Protein AF-0000000084487778 (afdb_homodimer)

Sequence (246 aa):
MALNPQYEAIGKGFVQQYYALFDDPNQRASLANMYNVESSFMTFEGTQLQGSVKIMEKLNSLRFQKINRIITDVDSQPMFDGGVLINVLGRLQTDEDLSHAYVQTFVLKPIEGSFFVQHDIFRMALNPQYEAIGKGFVQQYYALFDDPNQRASLANMYNVESSFMTFEGTQLQGSVKIMEKLNSLRFQKINRIITDVDSQPMFDGGVLINVLGRLQTDEDLSHAYVQTFVLKPIEGSFFVQHDIFR

Structure (mmCIF, N/CA/C/O backbone):
data_AF-0000000084487778-model_v1
#
loop_
_entity.id
_entity.type
_entity.pdbx_description
1 polymer 'Nuclear transport factor 2'
#
loop_
_atom_site.group_PDB
_atom_site.id
_atom_site.type_symbol
_atom_site.label_atom_id
_atom_site.label_alt_id
_atom_site.label_comp_id
_atom_site.label_asym_id
_atom_site.label_entity_id
_atom_site.label_seq_id
_atom_site.pdbx_PDB_ins_code
_atom_site.Cartn_x
_atom_site.Cartn_y
_atom_site.Cartn_z
_atom_site.occupancy
_atom_site.B_iso_or_equiv
_atom_site.auth_seq_id
_atom_site.auth_comp_id
_atom_site.auth_asym_id
_atom_site.auth_atom_id
_atom_site.pdbx_PDB_model_num
ATOM 1 N N . MET A 1 1 ? 21.984 -2.664 6.84 1 56.78 1 MET A N 1
ATOM 2 C CA . MET A 1 1 ? 21.016 -1.624 7.16 1 56.78 1 MET A CA 1
ATOM 3 C C . MET A 1 1 ? 19.859 -2.195 7.965 1 56.78 1 MET A C 1
ATOM 5 O O . MET A 1 1 ? 19.219 -3.156 7.535 1 56.78 1 MET A O 1
ATOM 9 N N . ALA A 1 2 ? 19.547 -1.744 9.203 1 80.69 2 ALA A N 1
ATOM 10 C CA . ALA A 1 2 ? 18.891 -2.617 10.172 1 80.69 2 ALA A CA 1
ATOM 11 C C . ALA A 1 2 ? 17.391 -2.342 10.234 1 80.69 2 ALA A C 1
ATOM 13 O O . ALA A 1 2 ? 16.953 -1.204 10.039 1 80.69 2 ALA A O 1
ATOM 14 N N . LEU A 1 3 ? 16.625 -3.346 10.109 1 94.19 3 LEU A N 1
ATOM 15 C CA . LEU A 1 3 ? 15.195 -3.322 10.398 1 94.19 3 LEU A CA 1
ATOM 16 C C . LEU A 1 3 ? 14.938 -2.773 11.797 1 94.19 3 LEU A C 1
ATOM 18 O O . LEU A 1 3 ? 15.539 -3.23 12.773 1 94.19 3 LEU A O 1
ATOM 22 N N . ASN A 1 4 ? 14.156 -1.67 11.906 1 94.75 4 ASN A N 1
ATOM 23 C CA . ASN A 1 4 ? 13.805 -1.124 13.211 1 94.75 4 ASN A CA 1
ATOM 24 C C . ASN A 1 4 ? 12.758 -1.978 13.914 1 94.75 4 ASN A C 1
ATOM 26 O O . ASN A 1 4 ? 11.617 -2.08 13.445 1 94.75 4 ASN A O 1
ATOM 30 N N . PRO A 1 5 ? 13.062 -2.562 15 1 94.88 5 PRO A N 1
ATOM 31 C CA . PRO A 1 5 ? 12.125 -3.471 15.664 1 94.88 5 PRO A CA 1
ATOM 32 C C . PRO A 1 5 ? 10.906 -2.75 16.234 1 94.88 5 PRO A C 1
ATOM 34 O O . PRO A 1 5 ? 9.914 -3.391 16.578 1 94.88 5 PRO A O 1
ATOM 37 N N . GLN A 1 6 ? 10.906 -1.422 16.391 1 96.56 6 GLN A N 1
ATOM 38 C CA . GLN A 1 6 ? 9.797 -0.657 16.938 1 96.56 6 GLN A CA 1
ATOM 39 C C . GLN A 1 6 ? 8.922 -0.071 15.828 1 96.56 6 GLN A C 1
ATOM 41 O O . GLN A 1 6 ? 8.234 0.929 16.031 1 96.56 6 GLN A O 1
ATOM 46 N N . TYR A 1 7 ? 9.008 -0.687 14.625 1 97.81 7 TYR A N 1
ATOM 47 C CA . TYR A 1 7 ? 8.359 -0.13 13.445 1 97.81 7 TYR A CA 1
ATOM 48 C C . TYR A 1 7 ? 6.859 0.01 13.664 1 97.81 7 TYR A C 1
ATOM 50 O O . TYR A 1 7 ? 6.242 0.97 13.195 1 97.81 7 TYR A O 1
ATOM 58 N N . GLU A 1 8 ? 6.191 -0.922 14.391 1 97.69 8 GLU A N 1
ATOM 59 C CA . GLU A 1 8 ? 4.75 -0.852 14.617 1 97.69 8 GLU A CA 1
ATOM 60 C C . GLU A 1 8 ? 4.395 0.327 15.516 1 97.69 8 GLU A C 1
ATOM 62 O O . GLU A 1 8 ? 3.445 1.064 15.234 1 97.69 8 GLU A O 1
ATOM 67 N N . ALA A 1 9 ? 5.105 0.464 16.625 1 97.88 9 ALA A N 1
ATOM 68 C CA . ALA A 1 9 ? 4.887 1.585 17.531 1 97.88 9 ALA A CA 1
ATOM 69 C C . ALA A 1 9 ? 5.148 2.916 16.828 1 97.88 9 ALA A C 1
ATOM 71 O O . ALA A 1 9 ? 4.402 3.881 17.031 1 97.88 9 ALA A O 1
ATOM 72 N N . ILE A 1 10 ? 6.199 2.939 16.047 1 97.69 10 ILE A N 1
ATOM 73 C CA . ILE A 1 10 ? 6.535 4.137 15.281 1 97.69 10 ILE A CA 1
ATOM 74 C C . ILE A 1 10 ? 5.395 4.469 14.32 1 97.69 10 ILE A C 1
ATOM 76 O O . ILE A 1 10 ? 4.957 5.621 14.242 1 97.69 10 ILE A O 1
ATOM 80 N N . GLY A 1 11 ? 4.918 3.488 13.578 1 98.38 11 GLY A N 1
ATOM 81 C CA . GLY A 1 11 ? 3.82 3.703 12.648 1 98.38 11 GLY A CA 1
ATOM 82 C C . GLY A 1 11 ? 2.568 4.238 13.312 1 98.38 11 GLY A C 1
ATOM 83 O O . GLY A 1 11 ? 2.002 5.242 12.867 1 98.38 11 GLY A O 1
ATOM 84 N N . LYS A 1 12 ? 2.139 3.592 14.406 1 98.25 12 LYS A N 1
ATOM 85 C CA . LYS A 1 12 ? 0.938 4.004 15.125 1 98.25 12 LYS A CA 1
ATOM 86 C C . LYS A 1 12 ? 1.092 5.41 15.695 1 98.25 12 LYS A C 1
ATOM 88 O O . LYS A 1 12 ? 0.18 6.23 15.586 1 98.25 12 LYS A O 1
ATOM 93 N N . GLY A 1 13 ? 2.182 5.691 16.281 1 98.12 13 GLY A N 1
ATOM 94 C CA . GLY A 1 13 ? 2.453 7.02 16.812 1 98.12 13 GLY A CA 1
ATOM 95 C C . GLY A 1 13 ? 2.459 8.094 15.75 1 98.12 13 GLY A C 1
ATOM 96 O O . GLY A 1 13 ? 1.881 9.172 15.938 1 98.12 13 GLY A O 1
ATOM 97 N N . PHE A 1 14 ? 3.133 7.773 14.633 1 98.56 14 PHE A N 1
ATOM 98 C CA . PHE A 1 14 ? 3.186 8.719 13.523 1 98.56 14 PHE A CA 1
ATOM 99 C C . PHE A 1 14 ? 1.783 9.039 13.016 1 98.56 14 PHE A C 1
ATOM 101 O O . PHE A 1 14 ? 1.439 10.203 12.82 1 98.56 14 PHE A O 1
ATOM 108 N N . VAL A 1 15 ? 0.978 8.031 12.781 1 98.75 15 VAL A N 1
ATOM 109 C CA . VAL A 1 15 ? -0.364 8.188 12.234 1 98.75 15 VAL A CA 1
ATOM 110 C C . VAL A 1 15 ? -1.204 9.062 13.164 1 98.75 15 VAL A C 1
ATOM 112 O O . VAL A 1 15 ? -1.907 9.969 12.711 1 98.75 15 VAL A O 1
ATOM 115 N N . GLN A 1 16 ? -1.134 8.797 14.422 1 98.19 16 GLN A N 1
ATOM 116 C CA . GLN A 1 16 ? -1.857 9.602 15.406 1 98.19 16 GLN A CA 1
ATOM 117 C C . GLN A 1 16 ? -1.437 11.062 15.344 1 98.19 16 GLN A C 1
ATOM 119 O O . GLN A 1 16 ? -2.283 11.961 15.32 1 98.19 16 GLN A O 1
ATOM 124 N N . GLN A 1 17 ? -0.166 11.281 15.328 1 98 17 GLN A N 1
ATOM 125 C CA . GLN A 1 17 ? 0.352 12.641 15.273 1 98 17 GLN A CA 1
ATOM 126 C C . GLN A 1 17 ? -0.029 13.328 13.961 1 98 17 GLN A C 1
ATOM 128 O O . GLN A 1 17 ? -0.46 14.484 13.961 1 98 17 GLN A O 1
ATOM 133 N N . TYR A 1 18 ? 0.159 12.641 12.883 1 98.69 18 TYR A N 1
ATOM 134 C CA . TYR A 1 18 ? -0.114 13.188 11.562 1 98.69 18 TYR A CA 1
ATOM 135 C C . TYR A 1 18 ? -1.551 13.688 11.461 1 98.69 18 TYR A C 1
ATOM 137 O O . TYR A 1 18 ? -1.792 14.828 11.07 1 98.69 18 TYR A O 1
ATOM 145 N N . TYR A 1 19 ? -2.488 12.859 11.883 1 98.31 19 TYR A N 1
ATOM 146 C CA . TYR A 1 19 ? -3.889 13.234 11.711 1 98.31 19 TYR A CA 1
ATOM 147 C C . TYR A 1 19 ? -4.309 14.266 12.75 1 98.31 19 TYR A C 1
ATOM 149 O O . TYR A 1 19 ? -5.195 15.086 12.5 1 98.31 19 TYR A O 1
ATOM 157 N N . ALA A 1 20 ? -3.68 14.219 13.938 1 97.25 20 ALA A N 1
ATOM 158 C CA . ALA A 1 20 ? -3.93 15.281 14.906 1 97.25 20 ALA A CA 1
ATOM 159 C C . ALA A 1 20 ? -3.604 16.656 14.32 1 97.25 20 ALA A C 1
ATOM 161 O O . ALA A 1 20 ? -4.32 17.625 14.562 1 97.25 20 ALA A O 1
ATOM 162 N N . LEU A 1 21 ? -2.508 16.734 13.555 1 97 21 LEU A N 1
ATOM 163 C CA . LEU A 1 21 ? -2.113 17.969 12.898 1 97 21 LEU A CA 1
ATOM 164 C C . LEU A 1 21 ? -3.004 18.25 11.695 1 97 21 LEU A C 1
ATOM 166 O O . LEU A 1 21 ? -3.551 19.344 11.562 1 97 21 LEU A O 1
ATOM 170 N N . PHE A 1 22 ? -3.227 17.297 10.867 1 97.56 22 PHE A N 1
ATOM 171 C CA . PHE A 1 22 ? -3.975 17.453 9.625 1 97.56 22 PHE A CA 1
ATOM 172 C C . PHE A 1 22 ? -5.402 17.906 9.906 1 97.56 22 PHE A C 1
ATOM 174 O O . PHE A 1 22 ? -5.926 18.781 9.219 1 97.56 22 PHE A O 1
ATOM 181 N N . ASP A 1 23 ? -6.074 17.281 10.906 1 96.12 23 ASP A N 1
ATOM 182 C CA . ASP A 1 23 ? -7.512 17.469 11.117 1 96.12 23 ASP A CA 1
ATOM 183 C C . ASP A 1 23 ? -7.801 18.766 11.859 1 96.12 23 ASP A C 1
ATOM 185 O O . ASP A 1 23 ? -8.945 19.219 11.906 1 96.12 23 ASP A O 1
ATOM 189 N N . ASP A 1 24 ? -6.777 19.359 12.453 1 94.5 24 ASP A N 1
ATOM 190 C CA . ASP A 1 24 ? -6.918 20.656 13.102 1 94.5 24 ASP A CA 1
ATOM 191 C C . ASP A 1 24 ? -6.488 21.797 12.172 1 94.5 24 ASP A C 1
ATOM 193 O O . ASP A 1 24 ? -5.297 22 11.945 1 94.5 24 ASP A O 1
ATOM 197 N N . PRO A 1 25 ? -7.457 22.562 11.719 1 91.69 25 PRO A N 1
ATOM 198 C CA . PRO A 1 25 ? -7.129 23.625 10.773 1 91.69 25 PRO A CA 1
ATOM 199 C C . PRO A 1 25 ? -6.09 24.609 11.32 1 91.69 25 PRO A C 1
ATOM 201 O O . PRO A 1 25 ? -5.324 25.203 10.555 1 91.69 25 PRO A O 1
ATOM 204 N N . ASN A 1 26 ? -6.004 24.766 12.609 1 93.25 26 ASN A N 1
ATOM 205 C CA . ASN A 1 26 ? -5.059 25.688 13.227 1 93.25 26 ASN A CA 1
ATOM 206 C C . ASN A 1 26 ? -3.658 25.094 13.305 1 93.25 26 ASN A C 1
ATOM 208 O O . ASN A 1 26 ? -2.689 25.797 13.57 1 93.25 26 ASN A O 1
ATOM 212 N N . GLN A 1 27 ? -3.484 23.797 12.984 1 94.81 27 GLN A N 1
ATOM 213 C CA . GLN A 1 27 ? -2.197 23.125 13.133 1 94.81 27 GLN A CA 1
ATOM 214 C C . GLN A 1 27 ? -1.769 22.469 11.82 1 94.81 27 GLN A C 1
ATOM 216 O O . GLN A 1 27 ? -0.618 22.047 11.68 1 94.81 27 GLN A O 1
ATOM 221 N N . ARG A 1 28 ? -2.65 22.453 10.852 1 95.44 28 ARG A N 1
ATOM 222 C CA . ARG A 1 28 ? -2.4 21.734 9.609 1 95.44 28 ARG A CA 1
ATOM 223 C C . ARG A 1 28 ? -1.143 22.266 8.922 1 95.44 28 ARG A C 1
ATOM 225 O O . ARG A 1 28 ? -0.381 21.484 8.336 1 95.44 28 ARG A O 1
ATOM 232 N N . ALA A 1 29 ? -0.883 23.5 9.094 1 94.44 29 ALA A N 1
ATOM 233 C CA . ALA A 1 29 ? 0.278 24.109 8.453 1 94.44 29 ALA A CA 1
ATOM 234 C C . ALA A 1 29 ? 1.577 23.516 8.992 1 94.44 29 ALA A C 1
ATOM 236 O O . ALA A 1 29 ? 2.602 23.531 8.305 1 94.44 29 ALA A O 1
ATOM 237 N N . SER A 1 30 ? 1.566 23 10.172 1 96.62 30 SER A N 1
ATOM 238 C CA . SER A 1 30 ? 2.758 22.422 10.797 1 96.62 30 SER A CA 1
ATOM 239 C C . SER A 1 30 ? 3.172 21.125 10.125 1 96.62 30 SER A C 1
ATOM 241 O O . SER A 1 30 ? 4.285 20.641 10.328 1 96.62 30 SER A O 1
ATOM 243 N N . LEU A 1 31 ? 2.291 20.531 9.297 1 97.69 31 LEU A N 1
ATOM 244 C CA . LEU A 1 31 ? 2.611 19.312 8.562 1 97.69 31 LEU A CA 1
ATOM 245 C C . LEU A 1 31 ? 3.812 19.516 7.648 1 97.69 31 LEU A C 1
ATOM 247 O O . LEU A 1 31 ? 4.453 18.547 7.223 1 97.69 31 LEU A O 1
ATOM 251 N N . ALA A 1 32 ? 4.07 20.75 7.348 1 97.25 32 ALA A N 1
ATOM 252 C CA . ALA A 1 32 ? 5.211 21.078 6.5 1 97.25 32 ALA A CA 1
ATOM 253 C C . ALA A 1 32 ? 6.5 20.484 7.055 1 97.25 32 ALA A C 1
ATOM 255 O O . ALA A 1 32 ? 7.379 20.078 6.293 1 97.25 32 ALA A O 1
ATOM 256 N N . ASN A 1 33 ? 6.586 20.391 8.352 1 96.81 33 ASN A N 1
ATOM 257 C CA . ASN A 1 33 ? 7.789 19.906 9.016 1 96.81 33 ASN A CA 1
ATOM 258 C C . ASN A 1 33 ? 7.953 18.391 8.844 1 96.81 33 ASN A C 1
ATOM 260 O O . ASN A 1 33 ? 9.023 17.844 9.109 1 96.81 33 ASN A O 1
ATOM 264 N N . MET A 1 34 ? 6.926 17.719 8.406 1 98.12 34 MET A N 1
ATOM 265 C CA . MET A 1 34 ? 6.969 16.266 8.258 1 98.12 34 MET A CA 1
ATOM 266 C C . MET A 1 34 ? 7.48 15.875 6.875 1 98.12 34 MET A C 1
ATOM 268 O O . MET A 1 34 ? 7.844 14.719 6.645 1 98.12 34 MET A O 1
ATOM 272 N N . TYR A 1 35 ? 7.465 16.781 5.977 1 98.69 35 TYR A N 1
ATOM 273 C CA . TYR A 1 35 ? 7.855 16.484 4.602 1 98.69 35 TYR A CA 1
ATOM 274 C C . TYR A 1 35 ? 9.203 17.125 4.27 1 98.69 35 TYR A C 1
ATOM 276 O O . TYR A 1 35 ? 9.531 18.188 4.785 1 98.69 35 TYR A O 1
ATOM 284 N N . ASN A 1 36 ? 9.961 16.453 3.422 1 98.19 36 ASN A N 1
ATOM 285 C CA . ASN A 1 36 ? 11.203 17.016 2.893 1 98.19 36 ASN A CA 1
ATOM 286 C C . ASN A 1 36 ? 10.938 17.953 1.722 1 98.19 36 ASN A C 1
ATOM 288 O O . ASN A 1 36 ? 10.086 17.688 0.875 1 98.19 36 ASN A O 1
ATOM 292 N N . VAL A 1 37 ? 11.68 18.969 1.653 1 97.69 37 VAL A N 1
ATOM 293 C CA . VAL A 1 37 ? 11.445 20.047 0.686 1 97.69 37 VAL A CA 1
ATOM 294 C C . VAL A 1 37 ? 11.641 19.5 -0.731 1 97.69 37 VAL A C 1
ATOM 296 O O . VAL A 1 37 ? 10.953 19.938 -1.664 1 97.69 37 VAL A O 1
ATOM 299 N N . GLU A 1 38 ? 12.438 18.516 -0.854 1 97.12 38 GLU A N 1
ATOM 300 C CA . GLU A 1 38 ? 12.812 18.062 -2.193 1 97.12 38 GLU A CA 1
ATOM 301 C C . GLU A 1 38 ? 12.367 16.625 -2.439 1 97.12 38 GLU A C 1
ATOM 303 O O . GLU A 1 38 ? 11.859 16.312 -3.516 1 97.12 38 GLU A O 1
ATOM 308 N N . SER A 1 39 ? 12.453 15.805 -1.455 1 97.31 39 SER A N 1
ATOM 309 C CA . SER A 1 39 ? 12.453 14.375 -1.741 1 97.31 39 SER A CA 1
ATOM 310 C C . SER A 1 39 ? 11.141 13.727 -1.296 1 97.31 39 SER A C 1
ATOM 312 O O . SER A 1 39 ? 10.977 12.508 -1.406 1 97.31 39 SER A O 1
ATOM 314 N N . SER A 1 40 ? 10.203 14.477 -0.789 1 98.69 40 SER A N 1
ATOM 315 C CA . SER A 1 40 ? 8.898 13.906 -0.439 1 98.69 40 SER A CA 1
ATOM 316 C C . SER A 1 40 ? 7.965 13.891 -1.642 1 98.69 40 SER A C 1
ATOM 318 O O . SER A 1 40 ? 7.914 14.844 -2.414 1 98.69 40 SER A O 1
ATOM 320 N N . PHE A 1 41 ? 7.312 12.773 -1.808 1 98.81 41 PHE A N 1
ATOM 321 C CA . PHE A 1 41 ? 6.281 12.617 -2.826 1 98.81 41 PHE A CA 1
ATOM 322 C C . PHE A 1 41 ? 4.91 12.445 -2.186 1 98.81 41 PHE A C 1
ATOM 324 O O . PHE A 1 41 ? 4.773 11.75 -1.177 1 98.81 41 PHE A O 1
ATOM 331 N N . MET A 1 42 ? 3.918 13.094 -2.816 1 98.81 42 MET A N 1
ATOM 332 C CA . MET A 1 42 ? 2.523 12.844 -2.451 1 98.81 42 MET A CA 1
ATOM 333 C C . MET A 1 42 ? 1.68 12.57 -3.689 1 98.81 42 MET A C 1
ATOM 335 O O . MET A 1 42 ? 1.856 13.211 -4.727 1 98.81 42 MET A O 1
ATOM 339 N N . THR A 1 43 ? 0.835 11.57 -3.625 1 98.81 43 THR A N 1
ATOM 340 C CA . THR A 1 43 ? -0.277 11.391 -4.551 1 98.81 43 THR A CA 1
ATOM 341 C C . THR A 1 43 ? -1.612 11.555 -3.832 1 98.81 43 THR A C 1
ATOM 343 O O . THR A 1 43 ? -1.97 10.742 -2.979 1 98.81 43 THR A O 1
ATOM 346 N N . PHE A 1 44 ? -2.266 12.633 -4.133 1 98.38 44 PHE A N 1
ATOM 347 C CA . PHE A 1 44 ? -3.561 12.922 -3.531 1 98.38 44 PHE A CA 1
ATOM 348 C C . PHE A 1 44 ? -4.684 12.719 -4.539 1 98.38 44 PHE A C 1
ATOM 350 O O . PHE A 1 44 ? -4.855 13.523 -5.457 1 98.38 44 PHE A O 1
ATOM 357 N N . GLU A 1 45 ? -5.473 11.594 -4.383 1 96.69 45 GLU A N 1
ATOM 358 C CA . GLU A 1 45 ? -6.566 11.258 -5.289 1 96.69 45 GLU A CA 1
ATOM 359 C C . GLU A 1 45 ? -6.109 11.297 -6.746 1 96.69 45 GLU A C 1
ATOM 361 O O . GLU A 1 45 ? -6.781 11.883 -7.594 1 96.69 45 GLU A O 1
ATOM 366 N N . GLY A 1 46 ? -4.922 10.734 -6.938 1 97.06 46 GLY A N 1
ATOM 367 C CA . GLY A 1 46 ? -4.43 10.555 -8.297 1 97.06 46 GLY A CA 1
ATOM 368 C C . GLY A 1 46 ? -3.521 11.672 -8.758 1 97.06 46 GLY A C 1
ATOM 369 O O . GLY A 1 46 ? -2.822 11.539 -9.766 1 97.06 46 GLY A O 1
ATOM 370 N N . THR A 1 47 ? -3.463 12.797 -8.055 1 97.5 47 THR A N 1
ATOM 371 C CA . THR A 1 47 ? -2.615 13.93 -8.406 1 97.5 47 THR A CA 1
ATOM 372 C C . THR A 1 47 ? -1.267 13.836 -7.703 1 97.5 47 THR A C 1
ATOM 374 O O . THR A 1 47 ? -1.207 13.766 -6.473 1 97.5 47 THR A O 1
ATOM 377 N N . GLN A 1 48 ? -0.215 13.875 -8.461 1 97.81 48 GLN A N 1
ATOM 378 C CA . GLN A 1 48 ? 1.119 13.695 -7.898 1 97.81 48 GLN A CA 1
ATOM 379 C C . GLN A 1 48 ? 1.784 15.047 -7.633 1 97.81 48 GLN A C 1
ATOM 381 O O . GLN A 1 48 ? 1.6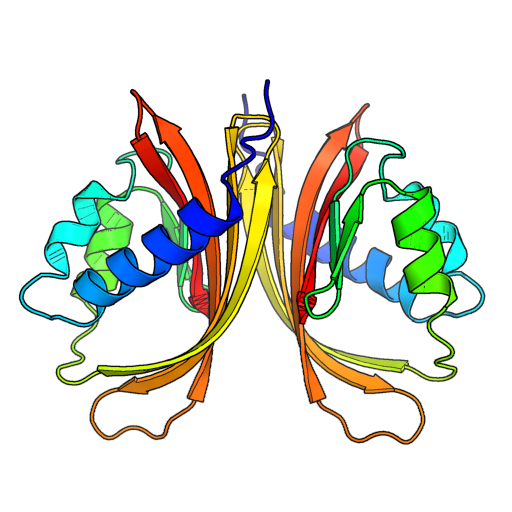81 15.969 -8.445 1 97.81 48 GLN A O 1
ATOM 386 N N . LEU A 1 49 ? 2.406 15.148 -6.465 1 98.56 49 LEU A N 1
ATOM 387 C CA . LEU A 1 49 ? 3.143 16.328 -6.023 1 98.56 49 LEU A CA 1
ATOM 388 C C . LEU A 1 49 ? 4.5 15.938 -5.449 1 98.56 49 LEU A C 1
ATOM 390 O O . LEU A 1 49 ? 4.656 14.852 -4.898 1 98.56 49 LEU A O 1
ATOM 394 N N . GLN A 1 50 ? 5.438 16.75 -5.621 1 98.25 50 GLN A N 1
ATOM 395 C CA . GLN A 1 50 ? 6.762 16.531 -5.055 1 98.25 50 GLN A CA 1
ATOM 396 C C . GLN A 1 50 ? 7.242 17.75 -4.277 1 98.25 50 GLN A C 1
ATOM 398 O O . GLN A 1 50 ? 7.098 18.875 -4.742 1 98.25 50 GLN A O 1
ATOM 403 N N . GLY A 1 51 ? 7.785 17.453 -3.094 1 98.5 51 GLY A N 1
ATOM 404 C CA . GLY A 1 51 ? 8.344 18.516 -2.27 1 98.5 51 GLY A CA 1
ATOM 405 C C . GLY A 1 51 ? 7.332 19.125 -1.312 1 98.5 51 GLY A C 1
ATOM 406 O O . GLY A 1 51 ? 6.148 19.25 -1.645 1 98.5 51 GLY A O 1
ATOM 407 N N . SER A 1 52 ? 7.871 19.5 -0.197 1 98.5 52 SER A N 1
ATOM 408 C CA . SER A 1 52 ? 6.984 19.953 0.872 1 98.5 52 SER A CA 1
ATOM 409 C C . SER A 1 52 ? 6.195 21.188 0.452 1 98.5 52 SER A C 1
ATOM 411 O O . SER A 1 52 ? 5.047 21.359 0.859 1 98.5 52 SER A O 1
ATOM 413 N N . VAL A 1 53 ? 6.742 22.078 -0.335 1 98.38 53 VAL A N 1
ATOM 414 C CA . VAL A 1 53 ? 6.07 23.312 -0.727 1 98.38 53 VAL A CA 1
ATOM 415 C C . VAL A 1 53 ? 4.801 22.984 -1.513 1 98.38 53 VAL A C 1
ATOM 417 O O . VAL A 1 53 ? 3.709 23.422 -1.158 1 98.38 53 VAL A O 1
ATOM 420 N N . LYS A 1 54 ? 4.879 22.188 -2.594 1 98.44 54 LYS A N 1
ATOM 421 C CA . LYS A 1 54 ? 3.727 21.812 -3.412 1 98.44 54 LYS A CA 1
ATOM 422 C C . LYS A 1 54 ? 2.73 20.969 -2.611 1 98.44 54 LYS A C 1
ATOM 424 O O . LYS A 1 54 ? 1.518 21.125 -2.766 1 98.44 54 LYS A O 1
ATOM 429 N N . ILE A 1 55 ? 3.24 20.031 -1.796 1 98.69 55 ILE A N 1
ATOM 430 C CA . ILE A 1 55 ? 2.393 19.203 -0.954 1 98.69 55 ILE A CA 1
ATOM 431 C C . ILE A 1 55 ? 1.568 20.078 -0.016 1 98.69 55 ILE A C 1
ATOM 433 O O . ILE A 1 55 ? 0.352 19.906 0.093 1 98.69 55 ILE A O 1
ATOM 437 N N . MET A 1 56 ? 2.221 21.094 0.581 1 98.12 56 MET A N 1
ATOM 438 C CA . MET A 1 56 ? 1.529 21.953 1.536 1 98.12 56 MET A CA 1
ATOM 439 C C . MET A 1 56 ? 0.537 22.875 0.825 1 98.12 56 MET A C 1
ATOM 441 O O . MET A 1 56 ? -0.521 23.188 1.371 1 98.12 56 MET A O 1
ATOM 445 N N . GLU A 1 57 ? 0.88 23.312 -0.35 1 97.62 57 GLU A N 1
ATOM 446 C CA . GLU A 1 57 ? -0.075 24.094 -1.141 1 97.62 57 GLU A CA 1
ATOM 447 C C . GLU A 1 57 ? -1.368 23.312 -1.358 1 97.62 57 GLU A C 1
ATOM 449 O O . GLU A 1 57 ? -2.463 23.859 -1.203 1 97.62 57 GLU A O 1
ATOM 454 N N . LYS A 1 58 ? -1.254 22.062 -1.731 1 97.88 58 LYS A N 1
ATOM 455 C CA . LYS A 1 58 ? -2.424 21.219 -1.913 1 97.88 58 LYS A CA 1
ATOM 456 C C . LYS A 1 58 ? -3.191 21.047 -0.604 1 97.88 58 LYS A C 1
ATOM 458 O O . LYS A 1 58 ? -4.406 21.25 -0.561 1 97.88 58 LYS A O 1
ATOM 463 N N . LEU A 1 59 ? -2.498 20.703 0.497 1 96.06 59 LEU A N 1
ATOM 464 C CA . LEU A 1 59 ? -3.133 20.453 1.785 1 96.06 59 LEU A CA 1
ATOM 465 C C . LEU A 1 59 ? -3.822 21.703 2.309 1 96.06 59 LEU A C 1
ATOM 467 O O . LEU A 1 59 ? -4.902 21.625 2.893 1 96.06 59 LEU A O 1
ATOM 471 N N . ASN A 1 60 ? -3.205 22.859 2.055 1 93.44 60 ASN A N 1
ATOM 472 C CA . ASN A 1 60 ? -3.77 24.125 2.502 1 93.44 60 ASN A CA 1
ATOM 473 C C . ASN A 1 60 ? -4.953 24.547 1.639 1 93.44 60 ASN A C 1
ATOM 475 O O . ASN A 1 60 ? -5.746 25.406 2.039 1 93.44 60 ASN A O 1
ATOM 479 N N . SER A 1 61 ? -5.02 24 0.517 1 94.44 61 SER A N 1
ATOM 480 C CA . SER A 1 61 ? -6.133 24.312 -0.369 1 94.44 61 SER A CA 1
ATOM 481 C C . SER A 1 61 ? -7.406 23.594 0.057 1 94.44 61 SER A C 1
ATOM 483 O O . SER A 1 61 ? -8.5 23.938 -0.388 1 94.44 61 SER A O 1
ATOM 485 N N . LEU A 1 62 ? -7.188 22.562 0.852 1 90.81 62 LEU A N 1
ATOM 486 C CA . LEU A 1 62 ? -8.344 21.844 1.369 1 90.81 62 LEU A CA 1
ATOM 487 C C . LEU A 1 62 ? -9.109 22.688 2.377 1 90.81 62 LEU A C 1
ATOM 489 O O . LEU A 1 62 ? -8.523 23.234 3.316 1 90.81 62 LEU A O 1
ATOM 493 N N . ARG A 1 63 ? -10.422 23.094 2.23 1 85.12 63 ARG A N 1
ATOM 494 C CA . ARG A 1 63 ? -11.203 24.047 3.008 1 85.12 63 ARG A CA 1
ATOM 495 C C . ARG A 1 63 ? -12.156 23.344 3.963 1 85.12 63 ARG A C 1
ATOM 497 O O . ARG A 1 63 ? -13.211 23.875 4.309 1 85.12 63 ARG A O 1
ATOM 504 N N . PHE A 1 64 ? -11.672 22.188 4.398 1 89.81 64 PHE A N 1
ATOM 505 C CA . PHE A 1 64 ? -12.539 21.484 5.336 1 89.81 64 PHE A CA 1
ATOM 506 C C . PHE A 1 64 ? -12.484 22.141 6.715 1 89.81 64 PHE A C 1
ATOM 508 O O . PHE A 1 64 ? -11.406 22.5 7.195 1 89.81 64 PHE A O 1
ATOM 515 N N . GLN A 1 65 ? -13.578 22.312 7.391 1 86.94 65 GLN A N 1
ATOM 516 C CA . GLN A 1 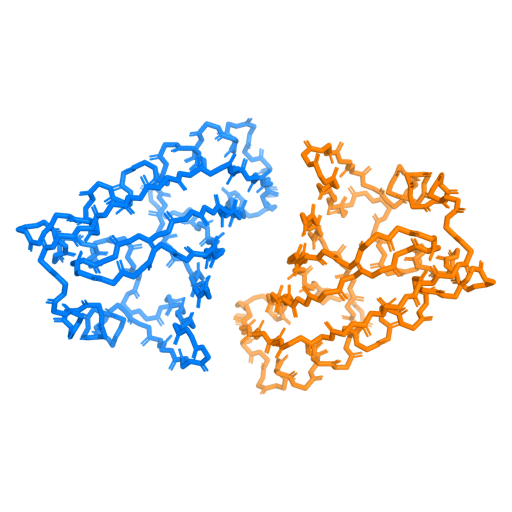65 ? -13.664 22.906 8.719 1 86.94 65 GLN A CA 1
ATOM 517 C C . GLN A 1 65 ? -13.758 21.844 9.797 1 86.94 65 GLN A C 1
ATOM 519 O O . GLN A 1 65 ? -13.172 21.984 10.875 1 86.94 65 GLN A O 1
ATOM 524 N N . LYS A 1 66 ? -14.578 20.906 9.555 1 92.56 66 LYS A N 1
ATOM 525 C CA . LYS A 1 66 ? -14.766 19.797 10.477 1 92.56 66 LYS A CA 1
ATOM 526 C C . LYS A 1 66 ? -14.406 18.469 9.82 1 92.56 66 LYS A C 1
ATOM 528 O O . LYS A 1 66 ? -14.875 18.156 8.719 1 92.56 66 LYS A O 1
ATOM 533 N N . ILE A 1 67 ? -13.539 17.75 10.477 1 96 67 ILE A N 1
ATOM 534 C CA . ILE A 1 67 ? -13.141 16.438 9.977 1 96 67 ILE A CA 1
ATOM 535 C C . ILE A 1 67 ? -13.375 15.383 11.055 1 96 67 ILE A C 1
ATOM 537 O O . ILE A 1 67 ? -12.844 15.492 12.164 1 96 67 ILE A O 1
ATOM 541 N N . ASN A 1 68 ? -14.234 14.438 10.766 1 96.44 68 ASN A N 1
ATOM 542 C CA . ASN A 1 68 ? -14.414 13.25 11.594 1 96.44 68 ASN A CA 1
ATOM 543 C C . ASN A 1 68 ? -13.75 12.023 10.969 1 96.44 68 ASN A C 1
ATOM 545 O O . ASN A 1 68 ? -14.141 11.578 9.891 1 96.44 68 ASN A O 1
ATOM 549 N N . ARG A 1 69 ? -12.742 11.562 11.719 1 97.56 69 ARG A N 1
ATOM 550 C CA . ARG A 1 69 ? -11.953 10.445 11.195 1 97.56 69 ARG A CA 1
ATOM 551 C C . ARG A 1 69 ? -12.055 9.227 12.109 1 97.56 69 ARG A C 1
ATOM 553 O O . ARG A 1 69 ? -11.922 9.352 13.336 1 97.56 69 ARG A O 1
ATOM 560 N N . ILE A 1 70 ? -12.375 8.102 11.516 1 97.56 70 ILE A N 1
ATOM 561 C CA . ILE A 1 70 ? -12.328 6.82 12.219 1 97.56 70 ILE A CA 1
ATOM 562 C C . ILE A 1 70 ? -11.312 5.898 11.539 1 97.56 70 ILE A C 1
ATOM 564 O O . ILE A 1 70 ? -11.477 5.543 10.367 1 97.56 70 ILE A O 1
ATOM 568 N N . ILE A 1 71 ? -10.281 5.555 12.258 1 98.19 71 ILE A N 1
ATOM 569 C CA . ILE A 1 71 ? -9.273 4.645 11.734 1 98.19 71 ILE A CA 1
ATOM 570 C C . ILE A 1 71 ? -9.672 3.201 12.031 1 98.19 71 ILE A C 1
ATOM 572 O O . ILE A 1 71 ? -9.898 2.84 13.188 1 98.19 71 ILE A O 1
ATOM 576 N N . THR A 1 72 ? -9.805 2.426 11.031 1 97.5 72 THR A N 1
ATOM 577 C CA . THR A 1 72 ? -10.219 1.037 11.195 1 97.5 72 THR A CA 1
ATOM 578 C C . THR A 1 72 ? -9.008 0.124 11.328 1 97.5 72 THR A C 1
ATOM 580 O O . THR A 1 72 ? -9.023 -0.83 12.109 1 97.5 72 THR A O 1
ATOM 583 N N . ASP A 1 73 ? -7.965 0.337 10.555 1 97.75 73 ASP A N 1
ATOM 584 C CA . ASP A 1 73 ? -6.766 -0.494 10.602 1 97.75 73 ASP A CA 1
ATOM 585 C C . ASP A 1 73 ? -5.516 0.33 10.297 1 97.75 73 ASP A C 1
ATOM 587 O O . ASP A 1 73 ? -5.566 1.277 9.508 1 97.75 73 ASP A O 1
ATOM 591 N N . VAL A 1 74 ? -4.422 -0.024 10.953 1 98.56 74 VAL A N 1
ATOM 592 C CA . VAL A 1 74 ? -3.08 0.459 10.648 1 98.56 74 VAL A CA 1
ATOM 593 C C . VAL A 1 74 ? -2.121 -0.723 10.516 1 98.56 74 VAL A C 1
ATOM 595 O O . VAL A 1 74 ? -1.932 -1.481 11.477 1 98.56 74 VAL A O 1
ATOM 598 N N . ASP A 1 75 ? -1.564 -0.941 9.328 1 98.81 75 ASP A N 1
ATOM 599 C CA . ASP A 1 75 ? -0.539 -1.955 9.102 1 98.81 75 ASP A CA 1
ATOM 600 C C . ASP A 1 75 ? 0.82 -1.312 8.836 1 98.81 75 ASP A C 1
ATOM 602 O O . ASP A 1 75 ? 0.924 -0.382 8.031 1 98.81 75 ASP A O 1
ATOM 606 N N . SER A 1 76 ? 1.829 -1.816 9.547 1 98.75 76 SER A N 1
ATOM 607 C CA . SER A 1 76 ? 3.176 -1.295 9.336 1 98.75 76 SER A CA 1
ATOM 608 C C . SER A 1 76 ? 4.164 -2.416 9.031 1 98.75 76 SER A C 1
ATOM 610 O O . SER A 1 76 ? 3.994 -3.545 9.5 1 98.75 76 SER A O 1
ATOM 612 N N . GLN A 1 77 ? 5.113 -2.125 8.289 1 98.81 77 GLN A N 1
ATOM 613 C CA . GLN A 1 77 ? 6.258 -2.994 8.031 1 98.81 77 GLN A CA 1
ATOM 614 C C . GLN A 1 77 ? 7.57 -2.227 8.156 1 98.81 77 GLN A C 1
ATOM 616 O O . GLN A 1 77 ? 7.66 -1.07 7.734 1 98.81 77 GLN A O 1
ATOM 621 N N . PRO A 1 78 ? 8.602 -2.865 8.719 1 98.44 78 PRO A N 1
ATOM 622 C CA . PRO A 1 78 ? 9.922 -2.242 8.727 1 98.44 78 PRO A CA 1
ATOM 623 C C . PRO A 1 78 ? 10.609 -2.283 7.363 1 98.44 78 PRO A C 1
ATOM 625 O O . PRO A 1 78 ? 10.398 -3.227 6.594 1 98.44 78 PRO A O 1
ATOM 628 N N . MET A 1 79 ? 11.344 -1.32 7.062 1 97.75 79 MET A N 1
ATOM 629 C CA . MET A 1 79 ? 12.109 -1.295 5.82 1 97.75 79 MET A CA 1
ATOM 630 C C . MET A 1 79 ? 13.602 -1.443 6.094 1 97.75 79 MET A C 1
ATOM 632 O O . MET A 1 79 ? 14.062 -1.158 7.199 1 97.75 79 MET A O 1
ATOM 636 N N . PHE A 1 80 ? 14.352 -1.788 5.156 1 95.81 80 PHE A N 1
ATOM 637 C CA . PHE A 1 80 ? 15.734 -2.203 5.344 1 95.81 80 PHE A CA 1
ATOM 638 C C . PHE A 1 80 ? 16.656 -0.991 5.488 1 95.81 80 PHE A C 1
ATOM 640 O O . PHE A 1 80 ? 17.812 -1.125 5.879 1 95.81 80 PHE A O 1
ATOM 647 N N . ASP A 1 81 ? 16.156 0.177 5.207 1 94 81 ASP A N 1
ATOM 648 C CA . ASP A 1 81 ? 16.953 1.384 5.398 1 94 81 ASP A CA 1
ATOM 649 C C . ASP A 1 81 ? 16.609 2.068 6.719 1 94 81 ASP A C 1
ATOM 651 O O . ASP A 1 81 ? 16.953 3.234 6.93 1 94 81 ASP A O 1
ATOM 655 N N . GLY A 1 82 ? 15.859 1.359 7.566 1 95.06 82 GLY A N 1
ATOM 656 C CA . GLY A 1 82 ? 15.477 1.909 8.859 1 95.06 82 GLY A CA 1
ATOM 657 C C . GLY A 1 82 ? 14.148 2.639 8.82 1 95.06 82 GLY A C 1
ATOM 658 O O . GLY A 1 82 ? 13.688 3.15 9.844 1 95.06 82 GLY A O 1
ATOM 659 N N . GLY A 1 83 ? 13.547 2.662 7.668 1 97.44 83 GLY A N 1
ATOM 660 C CA . GLY A 1 83 ? 12.258 3.322 7.5 1 97.44 83 GLY A CA 1
ATOM 661 C C . GLY A 1 83 ? 11.086 2.439 7.871 1 97.44 83 GLY A C 1
ATOM 662 O O . GLY A 1 83 ? 11.266 1.338 8.391 1 97.44 83 GLY A O 1
ATOM 663 N N . VAL A 1 84 ? 9.938 2.982 7.703 1 98.69 84 VAL A N 1
ATOM 664 C CA . VAL A 1 84 ? 8.703 2.268 8.016 1 98.69 84 VAL A CA 1
ATOM 665 C C . VAL A 1 84 ? 7.68 2.496 6.898 1 98.69 84 VAL A C 1
ATOM 667 O O . VAL A 1 84 ? 7.441 3.635 6.492 1 98.69 84 VAL A O 1
ATOM 670 N N . LEU A 1 85 ? 7.117 1.431 6.336 1 98.88 85 LEU A N 1
ATOM 671 C CA . LEU A 1 85 ? 5.945 1.468 5.469 1 98.88 85 LEU A CA 1
ATOM 672 C C . LEU A 1 85 ? 4.66 1.379 6.289 1 98.88 85 LEU A C 1
ATOM 674 O O . LEU A 1 85 ? 4.531 0.511 7.156 1 98.88 85 LEU A O 1
ATOM 678 N N . ILE A 1 86 ? 3.729 2.297 6.07 1 98.94 86 ILE A N 1
ATOM 679 C CA . ILE A 1 86 ? 2.498 2.352 6.855 1 98.94 86 ILE A CA 1
ATOM 680 C C . ILE A 1 86 ? 1.292 2.41 5.918 1 98.94 86 ILE A C 1
ATOM 682 O O . ILE A 1 86 ? 1.271 3.199 4.973 1 98.94 86 ILE A O 1
ATOM 686 N N . ASN A 1 87 ? 0.28 1.582 6.125 1 98.88 87 ASN A N 1
ATOM 687 C CA . ASN A 1 87 ? -1.021 1.646 5.469 1 98.88 87 ASN A CA 1
ATOM 688 C C . ASN A 1 87 ? -2.141 1.931 6.469 1 98.88 87 ASN A C 1
ATOM 690 O O . ASN A 1 87 ? -2.262 1.242 7.484 1 98.88 87 ASN A O 1
ATOM 694 N N . VAL A 1 88 ? -2.871 2.936 6.203 1 98.88 88 VAL A N 1
ATOM 695 C CA . VAL A 1 88 ? -3.979 3.324 7.074 1 98.88 88 VAL A CA 1
ATOM 696 C C . VAL A 1 88 ? -5.305 3.143 6.332 1 98.88 88 VAL A C 1
ATOM 698 O O . VAL A 1 88 ? -5.449 3.584 5.191 1 98.88 88 VAL A O 1
ATOM 701 N N . LEU A 1 89 ? -6.254 2.438 6.895 1 98.19 89 LEU A N 1
ATOM 702 C CA . LEU A 1 89 ? -7.637 2.314 6.438 1 98.19 89 LEU A CA 1
ATOM 703 C C . LEU A 1 89 ? -8.594 2.967 7.426 1 98.19 89 LEU A C 1
ATOM 705 O O . LEU A 1 89 ? -8.453 2.801 8.641 1 98.19 89 LEU A O 1
ATOM 709 N N . GLY A 1 90 ? -9.516 3.689 6.891 1 97.94 90 GLY A N 1
ATOM 710 C CA . GLY A 1 90 ? -10.492 4.312 7.773 1 97.94 90 GLY A CA 1
ATOM 711 C C . GLY A 1 90 ? -11.664 4.922 7.035 1 97.94 90 GLY A C 1
ATOM 712 O O . GLY A 1 90 ? -11.906 4.605 5.867 1 97.94 90 GLY A O 1
ATOM 713 N N . ARG A 1 91 ? -12.484 5.652 7.766 1 97.88 91 ARG A N 1
ATOM 714 C CA . ARG A 1 91 ? -13.609 6.422 7.25 1 97.88 91 ARG A CA 1
ATOM 715 C C . ARG A 1 91 ? -13.445 7.906 7.566 1 97.88 91 ARG A C 1
ATOM 717 O O . ARG A 1 91 ? -13.008 8.273 8.656 1 97.88 91 ARG A O 1
ATOM 724 N N . LEU A 1 92 ? -13.758 8.664 6.633 1 96.88 92 LEU A N 1
ATOM 725 C CA . LEU A 1 92 ? -13.547 10.102 6.719 1 96.88 92 LEU A CA 1
ATOM 726 C C . LEU A 1 92 ? -14.836 10.859 6.422 1 96.88 92 LEU A C 1
ATOM 728 O O . LEU A 1 92 ? -15.516 10.578 5.43 1 96.88 92 LEU A O 1
ATOM 732 N N . GLN A 1 93 ? -15.281 11.664 7.324 1 97.06 93 GLN A N 1
ATOM 733 C CA . GLN A 1 93 ? -16.391 12.602 7.133 1 97.06 93 GLN A CA 1
ATOM 734 C C . GLN A 1 93 ? -15.906 14.047 7.23 1 97.06 93 GLN A C 1
ATOM 736 O O . GLN A 1 93 ? -15.336 14.445 8.242 1 97.06 93 GLN A O 1
ATOM 741 N N . THR A 1 94 ? -16.062 14.742 6.141 1 95 94 THR A N 1
ATOM 742 C CA . THR A 1 94 ? -15.664 16.141 6.129 1 95 94 THR A CA 1
ATOM 743 C C . THR A 1 94 ? -16.891 17.047 6.039 1 95 94 THR A C 1
ATOM 745 O O . THR A 1 94 ? -17.766 16.828 5.199 1 95 94 THR A O 1
ATOM 748 N N . ASP A 1 95 ? -16.938 17.953 6.98 1 95.56 95 ASP A N 1
ATOM 749 C CA . ASP A 1 95 ? -18.016 18.938 7.016 1 95.56 95 ASP A CA 1
ATOM 750 C C . ASP A 1 95 ? -19.375 18.234 6.934 1 95.56 95 ASP A C 1
ATOM 752 O O . ASP A 1 95 ? -19.703 17.391 7.77 1 95.56 95 ASP A O 1
ATOM 756 N N . GLU A 1 96 ? -20.203 18.516 5.855 1 91.88 96 GLU A N 1
ATOM 757 C CA . GLU A 1 96 ? -21.562 17.969 5.805 1 91.88 96 GLU A CA 1
ATOM 758 C C . GLU A 1 96 ? -21.656 16.812 4.816 1 91.88 96 GLU A C 1
ATOM 760 O O . GLU A 1 96 ? -22.75 16.375 4.469 1 91.88 96 GLU A O 1
ATOM 765 N N . ASP A 1 97 ? -20.484 16.391 4.496 1 92.56 97 ASP A N 1
ATOM 766 C CA . ASP A 1 97 ? -20.469 15.281 3.547 1 92.56 97 ASP A CA 1
ATOM 767 C C . ASP A 1 97 ? -20.766 13.953 4.242 1 92.56 97 ASP A C 1
ATOM 769 O O . ASP A 1 97 ? -20.75 13.875 5.473 1 92.56 97 ASP A O 1
ATOM 773 N N . LEU A 1 98 ? -21.109 12.977 3.445 1 94.19 98 LEU A N 1
ATOM 774 C CA . LEU A 1 98 ? -21.266 11.617 3.963 1 94.19 98 LEU A CA 1
ATOM 775 C C . LEU A 1 98 ? -19.906 10.992 4.27 1 94.19 98 LEU A C 1
ATOM 777 O O . LEU A 1 98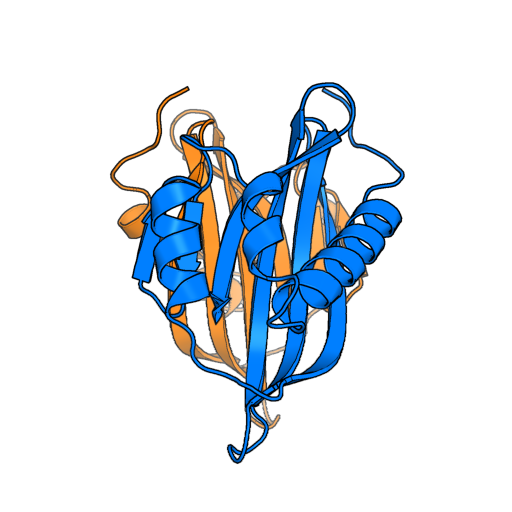 ? -18.891 11.359 3.66 1 94.19 98 LEU A O 1
ATOM 781 N N . SER A 1 99 ? -19.906 10.148 5.23 1 95.94 99 SER A N 1
ATOM 782 C CA . SER A 1 99 ? -18.703 9.391 5.555 1 95.94 99 SER A CA 1
ATOM 783 C C . SER A 1 99 ? -18.297 8.477 4.406 1 95.94 99 SER A C 1
ATOM 785 O O . SER A 1 99 ? -19.141 7.82 3.801 1 95.94 99 SER A O 1
ATOM 787 N N . HIS A 1 100 ? -17.016 8.492 4.094 1 95.75 100 HIS A N 1
ATOM 788 C CA . HIS A 1 100 ? -16.5 7.625 3.035 1 95.75 100 HIS A CA 1
ATOM 789 C C . HIS A 1 100 ? -15.227 6.902 3.477 1 95.75 100 HIS A C 1
ATOM 791 O O . HIS A 1 100 ? -14.492 7.398 4.332 1 95.75 100 HIS A O 1
ATOM 797 N N . ALA A 1 101 ? -15.023 5.793 2.883 1 96.19 101 ALA A N 1
ATOM 798 C CA . ALA A 1 101 ? -13.805 5.043 3.152 1 96.19 101 ALA A CA 1
ATOM 799 C C . ALA A 1 101 ? -12.586 5.742 2.553 1 96.19 101 ALA A C 1
ATOM 801 O O . ALA A 1 101 ? -12.68 6.363 1.492 1 96.19 101 ALA A O 1
ATOM 802 N N . TYR A 1 102 ? -11.492 5.73 3.242 1 97.62 102 TYR A N 1
ATOM 803 C CA . TYR A 1 102 ? -10.234 6.234 2.697 1 97.62 102 TYR A CA 1
ATOM 804 C C . TYR A 1 102 ? -9.086 5.285 3.012 1 97.62 102 TYR A C 1
ATOM 806 O O . TYR A 1 102 ? -9.18 4.461 3.926 1 97.62 102 TYR A O 1
ATOM 814 N N . VAL A 1 103 ? -8.055 5.336 2.213 1 98.44 103 VAL A N 1
ATOM 815 C CA . VAL A 1 103 ? -6.789 4.641 2.414 1 98.44 103 VAL A CA 1
ATOM 816 C C . VAL A 1 103 ? -5.629 5.621 2.248 1 98.44 103 VAL A C 1
ATOM 818 O O . VAL A 1 103 ? -5.645 6.465 1.349 1 98.44 103 VAL A O 1
ATOM 821 N N . GLN A 1 104 ? -4.699 5.539 3.125 1 98.81 104 GLN A N 1
ATOM 822 C CA . GLN A 1 104 ? -3.496 6.355 3.002 1 98.81 104 GLN A CA 1
ATOM 823 C C . GLN A 1 104 ? -2.246 5.539 3.309 1 98.81 104 GLN A C 1
ATOM 825 O O . GLN A 1 104 ? -2.203 4.805 4.297 1 98.81 104 GLN A O 1
ATOM 830 N N . THR A 1 105 ? -1.223 5.641 2.432 1 98.94 105 THR A N 1
ATOM 831 C CA . THR A 1 105 ? 0.041 4.926 2.576 1 98.94 105 THR A CA 1
ATOM 832 C C . THR A 1 105 ? 1.192 5.906 2.797 1 98.94 105 THR A C 1
ATOM 834 O O . THR A 1 105 ? 1.306 6.91 2.092 1 98.94 105 THR A O 1
ATOM 837 N N . PHE A 1 106 ? 1.986 5.613 3.832 1 98.94 106 PHE A N 1
ATOM 838 C CA . PHE A 1 106 ? 3.166 6.422 4.113 1 98.94 106 PHE A CA 1
ATOM 839 C C . PHE A 1 106 ? 4.434 5.578 4.043 1 98.94 106 PHE A C 1
ATOM 841 O O . PHE A 1 106 ? 4.438 4.422 4.465 1 98.94 106 PHE A O 1
ATOM 848 N N . VAL A 1 107 ? 5.488 6.152 3.555 1 98.88 107 VAL A N 1
ATOM 849 C CA . VAL A 1 107 ? 6.836 5.648 3.799 1 98.88 107 VAL A CA 1
ATOM 850 C C . VAL A 1 107 ? 7.629 6.668 4.609 1 98.88 107 VAL A C 1
ATOM 852 O O . VAL A 1 107 ? 7.867 7.785 4.152 1 98.88 107 VAL A O 1
ATOM 855 N N . LEU A 1 108 ? 7.965 6.277 5.812 1 98.69 108 LEU A N 1
ATOM 856 C CA . LEU A 1 108 ? 8.805 7.105 6.668 1 98.69 108 LEU A CA 1
ATOM 857 C C . LEU A 1 108 ? 10.281 6.793 6.445 1 98.69 108 LEU A C 1
ATOM 859 O O . LEU A 1 108 ? 10.68 5.625 6.445 1 98.69 108 LEU A O 1
ATOM 863 N N . LYS A 1 109 ? 11.07 7.801 6.301 1 98 109 LYS A N 1
ATOM 864 C CA . LYS A 1 109 ? 12.516 7.699 6.117 1 98 109 LYS A CA 1
ATOM 865 C C . LYS A 1 109 ? 13.258 8.32 7.297 1 98 109 LYS A C 1
ATOM 867 O O . LYS A 1 109 ? 12.953 9.438 7.719 1 98 109 LYS A O 1
ATOM 872 N N . PRO A 1 110 ? 14.211 7.539 7.809 1 96.31 110 PRO A N 1
ATOM 873 C CA . PRO A 1 110 ? 14.977 8.109 8.922 1 96.31 110 PRO A CA 1
ATOM 874 C C . PRO A 1 110 ? 15.836 9.297 8.5 1 96.31 110 PRO A C 1
ATOM 876 O O . PRO A 1 110 ? 16.391 9.305 7.398 1 96.31 110 PRO A O 1
ATOM 879 N N . ILE A 1 111 ? 15.844 10.305 9.352 1 93.75 111 ILE A N 1
ATOM 880 C CA . ILE A 1 111 ? 16.703 11.461 9.148 1 93.75 111 ILE A CA 1
ATOM 881 C C . ILE A 1 111 ? 17.141 12.023 10.5 1 93.75 111 ILE A C 1
ATOM 883 O O . ILE A 1 111 ? 16.297 12.383 11.328 1 93.75 111 ILE A O 1
ATOM 887 N N . GLU A 1 112 ? 18.453 12.156 10.766 1 89.62 112 GLU A N 1
ATOM 888 C CA . GLU A 1 112 ? 19.047 12.773 11.953 1 89.62 112 GLU A CA 1
ATOM 889 C C . GLU A 1 112 ? 18.297 12.352 13.219 1 89.62 112 GLU A C 1
ATOM 891 O O . GLU A 1 112 ? 17.891 13.203 14.008 1 89.62 112 GLU A O 1
ATOM 896 N N . GLY A 1 113 ? 17.984 11.078 13.461 1 87.94 113 GLY A N 1
ATOM 897 C CA . GLY A 1 113 ? 17.359 10.562 14.664 1 87.94 113 GLY A CA 1
ATOM 898 C C . GLY A 1 113 ? 15.836 10.656 14.633 1 87.94 113 GLY A C 1
ATOM 899 O O . GLY A 1 113 ? 15.18 10.43 15.648 1 87.94 113 GLY A O 1
ATOM 900 N N . SER A 1 114 ? 15.234 11.109 13.602 1 94.5 114 SER A N 1
ATOM 901 C CA . SER A 1 114 ? 13.797 11.18 13.391 1 94.5 114 SER A CA 1
ATOM 902 C C . SER A 1 114 ? 13.406 10.625 12.023 1 94.5 114 SER A C 1
ATOM 904 O O . SER A 1 114 ? 14.102 9.766 11.477 1 94.5 114 SER A O 1
ATOM 906 N N . PHE A 1 115 ? 12.172 10.961 11.68 1 97.69 115 PHE A N 1
ATOM 907 C CA . PHE A 1 115 ? 11.664 10.508 10.391 1 97.69 115 PHE A CA 1
ATOM 908 C C . PHE A 1 115 ? 11.023 11.648 9.617 1 97.69 115 PHE A C 1
ATOM 910 O O . PHE A 1 115 ? 10.555 12.625 10.219 1 97.69 115 PHE A O 1
ATOM 917 N N . PHE A 1 116 ? 11.094 11.594 8.367 1 98.44 116 PHE A N 1
ATOM 918 C CA . PHE A 1 116 ? 10.227 12.414 7.527 1 98.44 116 PHE A CA 1
ATOM 919 C C . PHE A 1 116 ? 9.422 11.539 6.57 1 98.44 116 PHE A C 1
ATOM 921 O O . PHE A 1 116 ? 9.758 10.375 6.352 1 98.44 116 PHE A O 1
ATOM 928 N N . VAL A 1 117 ? 8.328 12.102 6.086 1 98.81 117 VAL A N 1
ATOM 929 C CA . VAL A 1 117 ? 7.492 11.398 5.121 1 98.81 117 VAL A CA 1
ATOM 930 C C . VAL A 1 117 ? 8.117 11.492 3.73 1 98.81 117 VAL A C 1
ATOM 932 O O . VAL A 1 117 ? 8.125 12.562 3.119 1 98.81 117 VAL A O 1
ATOM 935 N N . GLN A 1 118 ? 8.578 10.414 3.256 1 98.69 118 GLN A N 1
ATOM 936 C CA . GLN A 1 118 ? 9.148 10.406 1.912 1 98.69 118 GLN A CA 1
ATOM 937 C C . GLN A 1 118 ? 8.078 10.109 0.865 1 98.69 118 GLN A C 1
ATOM 939 O O . GLN A 1 118 ? 8.133 10.633 -0.25 1 98.69 118 GLN A O 1
ATOM 944 N N . HIS A 1 119 ? 7.129 9.234 1.162 1 98.94 119 HIS A N 1
ATOM 945 C CA . HIS A 1 119 ? 6.012 8.922 0.274 1 98.94 119 HIS A CA 1
ATOM 946 C C . HIS A 1 119 ? 4.68 9.008 1.012 1 98.94 119 HIS A C 1
ATOM 948 O O . HIS A 1 119 ? 4.574 8.586 2.164 1 98.94 119 HIS A O 1
ATOM 954 N N . ASP A 1 120 ? 3.742 9.617 0.369 1 98.94 120 ASP A N 1
ATOM 955 C CA . ASP A 1 120 ? 2.377 9.789 0.855 1 98.94 120 ASP A CA 1
ATOM 956 C C . ASP A 1 120 ? 1.363 9.594 -0.27 1 98.94 120 ASP A C 1
ATOM 958 O O . ASP A 1 120 ? 1.307 10.391 -1.209 1 98.94 120 ASP A O 1
ATOM 962 N N . ILE A 1 121 ? 0.551 8.508 -0.203 1 98.94 121 ILE A N 1
ATOM 963 C CA . ILE A 1 121 ? -0.476 8.266 -1.21 1 98.94 121 ILE A CA 1
ATOM 964 C C . ILE A 1 121 ? -1.847 8.188 -0.542 1 98.94 121 ILE A C 1
ATOM 966 O O . ILE A 1 121 ? -2.074 7.34 0.326 1 98.94 121 ILE A O 1
ATOM 970 N N . PHE A 1 122 ? -2.746 9.094 -0.919 1 98.69 122 PHE A N 1
ATOM 971 C CA . PHE A 1 122 ? -4.07 9.188 -0.321 1 98.69 122 PHE A CA 1
ATOM 972 C C . PHE A 1 122 ? -5.156 8.914 -1.356 1 98.69 122 PHE A C 1
ATOM 974 O O . PHE A 1 122 ? -5.145 9.5 -2.443 1 98.69 122 PHE A O 1
ATOM 981 N N . ARG A 1 123 ? -6.07 7.965 -1.028 1 97.31 123 ARG A N 1
ATOM 982 C CA . ARG A 1 123 ? -7.316 7.707 -1.742 1 97.31 123 ARG A CA 1
ATOM 983 C C . ARG A 1 123 ? -8.484 7.59 -0.773 1 97.31 123 ARG A C 1
ATOM 985 O O . ARG A 1 123 ? -8.336 7.059 0.329 1 97.31 123 ARG A O 1
ATOM 992 N N . MET B 1 1 ? 20.969 7.766 -6.258 1 54.66 1 MET B N 1
ATOM 993 C CA . MET B 1 1 ? 20.172 6.641 -6.727 1 54.66 1 MET B CA 1
ATOM 994 C C . MET B 1 1 ? 18.938 7.129 -7.477 1 54.66 1 MET B C 1
ATOM 996 O O . MET B 1 1 ? 18.234 8.039 -7.012 1 54.66 1 MET B O 1
ATOM 1000 N N . ALA B 1 2 ? 18.734 6.711 -8.75 1 80.12 2 ALA B N 1
ATOM 1001 C CA . ALA B 1 2 ? 17.953 7.512 -9.688 1 80.12 2 ALA B CA 1
ATOM 1002 C C . ALA B 1 2 ? 16.5 7.07 -9.703 1 80.12 2 ALA B C 1
ATOM 1004 O O . ALA B 1 2 ? 16.188 5.895 -9.5 1 80.12 2 ALA B O 1
ATOM 1005 N N . LEU B 1 3 ? 15.633 8 -9.562 1 94.19 3 LEU B N 1
ATOM 1006 C CA . LEU B 1 3 ? 14.211 7.824 -9.797 1 94.19 3 LEU B CA 1
ATOM 1007 C C . LEU B 1 3 ? 13.953 7.25 -11.188 1 94.19 3 LEU B C 1
ATOM 1009 O O . LEU B 1 3 ? 14.445 7.781 -12.18 1 94.19 3 LEU B O 1
ATOM 1013 N N . ASN B 1 4 ? 13.32 6.125 -11.234 1 94.75 4 ASN B N 1
ATOM 1014 C CA . ASN B 1 4 ? 12.977 5.531 -12.523 1 94.75 4 ASN B CA 1
ATOM 1015 C C . ASN B 1 4 ? 11.82 6.27 -13.195 1 94.75 4 ASN B C 1
ATOM 1017 O O . ASN B 1 4 ? 10.703 6.266 -12.68 1 94.75 4 ASN B O 1
ATOM 1021 N N . PRO B 1 5 ? 12.039 6.84 -14.328 1 95 5 PRO B N 1
ATOM 1022 C CA . PRO B 1 5 ? 10.992 7.645 -14.961 1 95 5 PRO B CA 1
ATOM 1023 C C . PRO B 1 5 ? 9.836 6.801 -15.492 1 95 5 P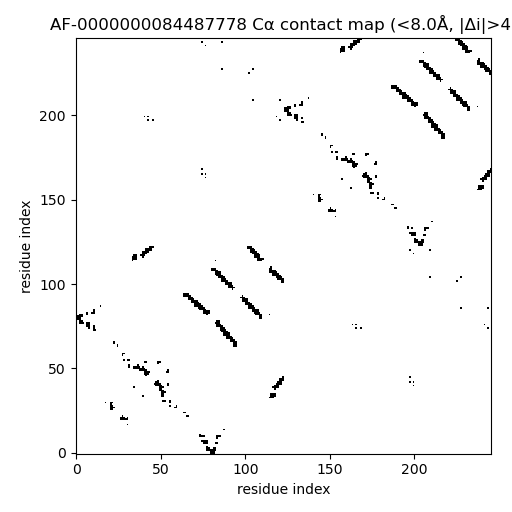RO B C 1
ATOM 1025 O O . PRO B 1 5 ? 8.766 7.336 -15.797 1 95 5 PRO B O 1
ATOM 1028 N N . GLN B 1 6 ? 9.961 5.469 -15.633 1 96.62 6 GLN B N 1
ATOM 1029 C CA . GLN B 1 6 ? 8.914 4.594 -16.156 1 96.62 6 GLN B CA 1
ATOM 1030 C C . GLN B 1 6 ? 8.148 3.924 -15.016 1 96.62 6 GLN B C 1
ATOM 1032 O O . GLN B 1 6 ? 7.57 2.852 -15.203 1 96.62 6 GLN B O 1
ATOM 1037 N N . TYR B 1 7 ? 8.227 4.551 -13.82 1 97.81 7 TYR B N 1
ATOM 1038 C CA . TYR B 1 7 ? 7.68 3.938 -12.617 1 97.81 7 TYR B CA 1
ATOM 1039 C C . TYR B 1 7 ? 6.191 3.641 -12.789 1 97.81 7 TYR B C 1
ATOM 1041 O O . TYR B 1 7 ? 5.695 2.623 -12.297 1 97.81 7 TYR B O 1
ATOM 1049 N N . GLU B 1 8 ? 5.41 4.492 -13.484 1 97.75 8 GLU B N 1
ATOM 1050 C CA . GLU B 1 8 ? 3.979 4.273 -13.656 1 97.75 8 GLU B CA 1
ATOM 1051 C C . GLU B 1 8 ? 3.711 3.062 -14.547 1 97.75 8 GLU B C 1
ATOM 1053 O O . GLU B 1 8 ? 2.857 2.23 -14.227 1 97.75 8 GLU B O 1
ATOM 1058 N N . ALA B 1 9 ? 4.395 3.016 -15.672 1 97.88 9 ALA B N 1
ATOM 1059 C CA . ALA B 1 9 ? 4.258 1.877 -16.578 1 97.88 9 ALA B CA 1
ATOM 1060 C C . ALA B 1 9 ? 4.68 0.58 -15.891 1 97.88 9 ALA B C 1
ATOM 1062 O O . ALA B 1 9 ? 4.027 -0.455 -16.047 1 97.88 9 ALA B O 1
ATOM 1063 N N . ILE B 1 10 ? 5.742 0.653 -15.156 1 97.69 10 ILE B N 1
ATOM 1064 C CA . ILE B 1 10 ? 6.223 -0.502 -14.414 1 97.69 10 ILE B CA 1
ATOM 1065 C C . ILE B 1 10 ? 5.16 -0.95 -13.406 1 97.69 10 ILE B C 1
ATOM 1067 O O . ILE B 1 10 ? 4.848 -2.139 -13.32 1 97.69 10 ILE B O 1
ATOM 1071 N N . GLY B 1 11 ? 4.637 -0.012 -12.625 1 98.38 11 GLY B N 1
ATOM 1072 C CA . GLY B 1 11 ? 3.605 -0.337 -11.656 1 98.38 11 GLY B CA 1
ATOM 1073 C C . GLY B 1 11 ? 2.391 -1.002 -12.273 1 98.38 11 GLY B C 1
ATOM 1074 O O . GLY B 1 11 ? 1.951 -2.057 -11.812 1 98.38 11 GLY B O 1
ATOM 1075 N N . LYS B 1 12 ? 1.85 -0.404 -13.352 1 98.25 12 LYS B N 1
ATOM 1076 C CA . LYS B 1 12 ? 0.671 -0.938 -14.031 1 98.25 12 LYS B CA 1
ATOM 1077 C C . LYS B 1 12 ? 0.95 -2.322 -14.609 1 98.25 12 LYS B C 1
ATOM 1079 O O . LYS B 1 12 ? 0.132 -3.234 -14.469 1 98.25 12 LYS B O 1
ATOM 1084 N N . GLY B 1 13 ? 2.031 -2.473 -15.227 1 98.12 13 GLY B N 1
ATOM 1085 C CA . GLY B 1 13 ? 2.418 -3.766 -15.773 1 98.12 13 GLY B CA 1
ATOM 1086 C C . GLY B 1 13 ? 2.574 -4.836 -14.703 1 98.12 13 GLY B C 1
ATOM 1087 O O . GLY B 1 13 ? 2.1 -5.961 -14.875 1 98.12 13 GLY B O 1
ATOM 1088 N N . PHE B 1 14 ? 3.268 -4.469 -13.648 1 98.56 14 PHE B N 1
ATOM 1089 C CA . PHE B 1 14 ? 3.455 -5.398 -12.539 1 98.56 14 PHE B CA 1
ATOM 1090 C C . PHE B 1 14 ? 2.113 -5.863 -11.992 1 98.56 14 PHE B C 1
ATOM 1092 O O . PHE B 1 14 ? 1.9 -7.062 -11.789 1 98.56 14 PHE B O 1
ATOM 1099 N N . VAL B 1 15 ? 1.231 -4.941 -11.688 1 98.75 15 VAL B N 1
ATOM 1100 C CA . VAL B 1 15 ? -0.066 -5.242 -11.086 1 98.75 15 VAL B CA 1
ATOM 1101 C C . VAL B 1 15 ? -0.84 -6.203 -11.992 1 98.75 15 VAL B C 1
ATOM 1103 O O . VAL B 1 15 ? -1.424 -7.18 -11.516 1 98.75 15 VAL B O 1
ATOM 1106 N N . GLN B 1 16 ? -0.858 -5.91 -13.266 1 98.25 16 GLN B N 1
ATOM 1107 C CA . GLN B 1 16 ? -1.53 -6.781 -14.219 1 98.25 16 GLN B CA 1
ATOM 1108 C C . GLN B 1 16 ? -0.956 -8.195 -14.172 1 98.25 16 GLN B C 1
ATOM 1110 O O . GLN B 1 16 ? -1.704 -9.172 -14.117 1 98.25 16 GLN B O 1
ATOM 1115 N N . GLN B 1 17 ? 0.305 -8.273 -14.195 1 98 17 GLN B N 1
ATOM 1116 C CA . GLN B 1 17 ? 0.964 -9.578 -14.164 1 98 17 GLN B CA 1
ATOM 1117 C C . GLN B 1 17 ? 0.705 -10.297 -12.836 1 98 17 GLN B C 1
ATOM 1119 O O . GLN B 1 17 ? 0.396 -11.484 -12.828 1 98 17 GLN B O 1
ATOM 1124 N N . TYR B 1 18 ? 0.892 -9.602 -11.789 1 98.75 18 TYR B N 1
ATOM 1125 C CA . TYR B 1 18 ? 0.727 -10.18 -10.453 1 98.75 18 TYR B CA 1
ATOM 1126 C C . TYR B 1 18 ? -0.644 -10.828 -10.305 1 98.75 18 TYR B C 1
ATOM 1128 O O . TYR B 1 18 ? -0.748 -11.992 -9.914 1 98.75 18 TYR B O 1
ATOM 1136 N N . TYR B 1 19 ? -1.684 -10.094 -10.664 1 98.31 19 TYR B N 1
ATOM 1137 C CA . TYR B 1 19 ? -3.029 -10.609 -10.445 1 98.31 19 TYR B CA 1
ATOM 1138 C C . TYR B 1 19 ? -3.371 -11.688 -11.469 1 98.31 19 TYR B C 1
ATOM 1140 O O . TYR B 1 19 ? -4.156 -12.594 -11.188 1 98.31 19 TYR B O 1
ATOM 1148 N N . ALA B 1 20 ? -2.803 -11.57 -12.68 1 97.19 20 ALA B N 1
ATOM 1149 C CA . ALA B 1 20 ? -2.975 -12.656 -13.648 1 97.19 20 ALA B CA 1
ATOM 1150 C C . ALA B 1 20 ? -2.486 -13.984 -13.07 1 97.19 20 ALA B C 1
ATOM 1152 O O . ALA B 1 20 ? -3.105 -15.023 -13.289 1 97.19 20 ALA B O 1
ATOM 1153 N N . LEU B 1 21 ? -1.363 -13.961 -12.359 1 97 21 LEU B N 1
ATOM 1154 C CA . LEU B 1 21 ? -0.818 -15.148 -11.719 1 97 21 LEU B CA 1
ATOM 1155 C C . LEU B 1 21 ? -1.628 -15.516 -10.477 1 97 21 LEU B C 1
ATOM 1157 O O . LEU B 1 21 ? -2.055 -16.672 -10.328 1 97 21 LEU B O 1
ATOM 1161 N N . PHE B 1 22 ? -1.893 -14.594 -9.633 1 97.62 22 PHE B N 1
ATOM 1162 C CA . PHE B 1 22 ? -2.574 -14.82 -8.367 1 97.62 22 PHE B CA 1
ATOM 1163 C C . PHE B 1 22 ? -3.957 -15.422 -8.594 1 97.62 22 PHE B C 1
ATOM 1165 O O . PHE B 1 22 ? -4.359 -16.344 -7.887 1 97.62 22 PHE B O 1
ATOM 1172 N N . ASP B 1 23 ? -4.746 -14.852 -9.562 1 96.19 23 ASP B N 1
ATOM 1173 C CA . ASP B 1 23 ? -6.16 -15.18 -9.719 1 96.19 23 ASP B CA 1
ATOM 1174 C C . ASP B 1 23 ? -6.344 -16.5 -10.453 1 96.19 23 ASP B C 1
ATOM 1176 O O . ASP B 1 23 ? -7.438 -17.062 -10.461 1 96.19 23 ASP B O 1
ATOM 1180 N N . ASP B 1 24 ? -5.281 -17 -11.086 1 94.56 24 ASP B N 1
ATOM 1181 C CA . ASP B 1 24 ? -5.305 -18.312 -11.734 1 94.56 24 ASP B CA 1
ATOM 1182 C C . ASP B 1 24 ? -4.727 -19.391 -10.82 1 94.56 24 ASP B C 1
ATOM 1184 O O . ASP B 1 24 ? -3.512 -19.469 -10.641 1 94.56 24 ASP B O 1
ATOM 1188 N N . PRO B 1 25 ? -5.605 -20.25 -10.359 1 91.69 25 PRO B N 1
ATOM 1189 C CA . PRO B 1 25 ? -5.129 -21.266 -9.43 1 91.69 25 PRO B CA 1
ATOM 1190 C C . PRO B 1 25 ? -4.012 -22.125 -10.023 1 91.69 25 PRO B C 1
ATOM 1192 O O . PRO B 1 25 ? -3.162 -22.641 -9.281 1 91.69 25 PRO B O 1
ATOM 1195 N N . ASN B 1 26 ? -3.953 -22.281 -11.266 1 93.31 26 ASN B N 1
ATOM 1196 C CA . ASN B 1 26 ? -2.939 -23.109 -11.914 1 93.31 26 ASN B CA 1
ATOM 1197 C C . ASN B 1 26 ? -1.612 -22.359 -12.047 1 93.31 26 ASN B C 1
ATOM 1199 O O . ASN B 1 26 ? -0.585 -22.969 -12.352 1 93.31 26 ASN B O 1
ATOM 1203 N N . GLN B 1 27 ? -1.562 -21.078 -11.758 1 94.81 27 GLN B N 1
ATOM 1204 C CA . GLN B 1 27 ? -0.36 -20.281 -11.945 1 94.81 27 GLN B CA 1
ATOM 1205 C C . GLN B 1 27 ? 0.048 -19.578 -10.656 1 94.81 27 GLN B C 1
ATOM 1207 O O . GLN B 1 27 ? 1.148 -19.031 -10.555 1 94.81 27 GLN B O 1
ATOM 1212 N N . ARG B 1 28 ? -0.799 -19.641 -9.648 1 95.44 28 ARG B N 1
ATOM 1213 C CA . ARG B 1 28 ? -0.577 -18.906 -8.406 1 95.44 28 ARG B CA 1
ATOM 1214 C C . ARG B 1 28 ? 0.755 -19.281 -7.773 1 95.44 28 ARG B C 1
ATOM 1216 O O . ARG B 1 28 ? 1.453 -18.422 -7.223 1 95.44 28 ARG B O 1
ATOM 1223 N N . ALA B 1 29 ? 1.152 -20.5 -7.969 1 94.5 29 ALA B N 1
ATOM 1224 C CA . ALA B 1 29 ? 2.398 -20.984 -7.379 1 94.5 29 ALA B CA 1
ATOM 1225 C C . ALA B 1 29 ? 3.604 -20.266 -7.969 1 94.5 29 ALA B C 1
ATOM 1227 O O . ALA B 1 29 ? 4.652 -20.172 -7.328 1 94.5 29 ALA B O 1
ATOM 1228 N N . SER B 1 30 ? 3.475 -19.75 -9.109 1 96.62 30 SER B N 1
ATOM 1229 C CA . SER B 1 30 ? 4.57 -19.062 -9.789 1 96.62 30 SER B CA 1
ATOM 1230 C C . SER B 1 30 ? 4.875 -17.719 -9.133 1 96.62 30 SER B C 1
ATOM 1232 O O . SER B 1 30 ? 5.926 -17.125 -9.391 1 96.62 30 SER B O 1
ATOM 1234 N N . LEU B 1 31 ? 3.973 -17.203 -8.305 1 97.69 31 LEU B N 1
ATOM 1235 C CA . LEU B 1 31 ? 4.191 -15.953 -7.586 1 97.69 31 LEU B CA 1
ATOM 1236 C C . LEU B 1 31 ? 5.445 -16.031 -6.723 1 97.69 31 LEU B C 1
ATOM 1238 O O . LEU B 1 31 ? 5.992 -15 -6.32 1 97.69 31 LEU B O 1
ATOM 1242 N N . ALA B 1 32 ? 5.848 -17.25 -6.406 1 97.25 32 ALA B N 1
ATOM 1243 C CA . ALA B 1 32 ? 7.051 -17.469 -5.605 1 97.25 32 ALA B CA 1
ATOM 1244 C C . ALA B 1 32 ? 8.242 -16.734 -6.207 1 97.25 32 ALA B C 1
ATOM 1246 O O . ALA B 1 32 ? 9.109 -16.234 -5.477 1 97.25 32 ALA B O 1
ATOM 1247 N N . ASN B 1 33 ? 8.273 -16.625 -7.465 1 96.81 33 ASN B N 1
ATOM 1248 C CA . ASN B 1 33 ? 9.391 -16.016 -8.172 1 96.81 33 ASN B CA 1
ATOM 1249 C C . ASN B 1 33 ? 9.406 -14.508 -8.008 1 96.81 33 ASN B C 1
ATOM 1251 O O . ASN B 1 33 ? 10.398 -13.844 -8.312 1 96.81 33 ASN B O 1
ATOM 1255 N N . MET B 1 34 ? 8.305 -13.93 -7.574 1 98.19 34 MET B N 1
ATOM 1256 C CA . MET B 1 34 ? 8.195 -12.484 -7.422 1 98.19 34 MET B CA 1
ATOM 1257 C C . MET B 1 34 ? 8.711 -12.039 -6.059 1 98.19 34 MET B C 1
ATOM 1259 O O . MET B 1 34 ? 8.961 -10.852 -5.844 1 98.19 34 MET B O 1
ATOM 1263 N N . TYR B 1 35 ? 8.836 -12.953 -5.141 1 98.69 35 TYR B N 1
ATOM 1264 C CA . TYR B 1 35 ? 9.25 -12.617 -3.781 1 98.69 35 TYR B CA 1
ATOM 1265 C C . TYR B 1 35 ? 10.664 -13.109 -3.506 1 98.69 35 TYR B C 1
ATOM 1267 O O . TYR B 1 35 ? 11.086 -14.141 -4.031 1 98.69 35 TYR B O 1
ATOM 1275 N N . ASN B 1 36 ? 11.383 -12.344 -2.686 1 98.25 36 ASN B N 1
ATOM 1276 C CA . ASN B 1 36 ? 12.695 -12.773 -2.209 1 98.25 36 ASN B CA 1
ATOM 1277 C C . ASN B 1 36 ? 12.578 -13.734 -1.032 1 98.25 36 ASN B C 1
ATOM 1279 O O . ASN B 1 36 ? 11.734 -13.547 -0.152 1 98.25 36 ASN B O 1
ATOM 1283 N N . VAL B 1 37 ? 13.422 -14.68 -1.006 1 97.69 37 VAL B N 1
ATOM 1284 C CA . VAL B 1 37 ? 13.352 -15.758 -0.029 1 97.69 37 VAL B CA 1
ATOM 1285 C C . VAL B 1 37 ? 13.539 -15.195 1.379 1 97.69 37 VAL B C 1
ATOM 1287 O O . VAL B 1 37 ? 12.953 -15.703 2.34 1 97.69 37 VAL B O 1
ATOM 1290 N N . GLU B 1 38 ? 14.219 -14.133 1.511 1 97.19 38 GLU B N 1
ATOM 1291 C CA . GLU B 1 38 ? 14.594 -13.641 2.83 1 97.19 38 GLU B CA 1
ATOM 1292 C C . GLU B 1 38 ? 14.008 -12.25 3.09 1 97.19 38 GLU B C 1
ATOM 1294 O O . GLU B 1 38 ? 13.508 -11.977 4.184 1 97.19 38 GLU B O 1
ATOM 1299 N N . SER B 1 39 ? 13.969 -11.422 2.082 1 97.31 39 SER B N 1
ATOM 1300 C CA . SER B 1 39 ? 13.828 -9.992 2.365 1 97.31 39 SER B CA 1
ATOM 1301 C C . SER B 1 39 ? 12.453 -9.484 1.963 1 97.31 39 SER B C 1
ATOM 1303 O O . SER B 1 39 ? 12.18 -8.281 2.047 1 97.31 39 SER B O 1
ATOM 1305 N N . SER B 1 40 ? 11.555 -10.359 1.51 1 98.75 40 SER B N 1
ATOM 1306 C CA . SER B 1 40 ? 10.195 -9.93 1.206 1 98.75 40 SER B CA 1
ATOM 1307 C C . SER B 1 40 ? 9.305 -10 2.441 1 98.75 40 SER B C 1
ATOM 1309 O O . SER B 1 40 ? 9.383 -10.961 3.213 1 98.75 40 SER B O 1
ATOM 1311 N N . PHE B 1 41 ? 8.547 -8.961 2.654 1 98.81 41 PHE B N 1
ATOM 1312 C CA . PHE B 1 41 ? 7.547 -8.914 3.711 1 98.81 41 PHE B CA 1
ATOM 1313 C C . PHE B 1 41 ? 6.141 -8.883 3.123 1 98.81 41 PHE B C 1
ATOM 1315 O O . PHE B 1 41 ? 5.895 -8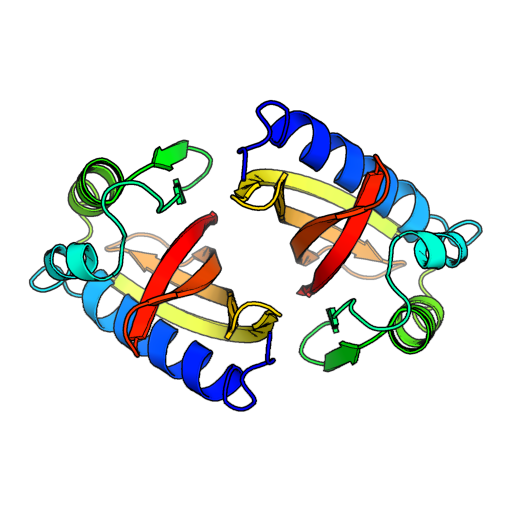.211 2.119 1 98.81 41 PHE B O 1
ATOM 1322 N N . MET B 1 42 ? 5.234 -9.633 3.764 1 98.81 42 MET B N 1
ATOM 1323 C CA . MET B 1 42 ? 3.812 -9.547 3.451 1 98.81 42 MET B CA 1
ATOM 1324 C C . MET B 1 42 ? 2.988 -9.352 4.723 1 98.81 42 MET B C 1
ATOM 1326 O O . MET B 1 42 ? 3.277 -9.961 5.75 1 98.81 42 MET B O 1
ATOM 1330 N N . THR B 1 43 ? 2.057 -8.438 4.715 1 98.81 43 THR B N 1
ATOM 1331 C CA . THR B 1 43 ? 0.965 -8.375 5.68 1 98.81 43 THR B CA 1
ATOM 1332 C C . THR B 1 43 ? -0.369 -8.688 5.008 1 98.81 43 THR B C 1
ATOM 1334 O O . THR B 1 43 ? -0.838 -7.922 4.16 1 98.81 43 THR B O 1
ATOM 1337 N N . PHE B 1 44 ? -0.922 -9.828 5.312 1 98.38 44 PHE B N 1
ATOM 1338 C CA . PHE B 1 44 ? -2.201 -10.258 4.754 1 98.38 44 PHE B CA 1
ATOM 1339 C C . PHE B 1 44 ? -3.303 -10.172 5.805 1 98.38 44 PHE B C 1
ATOM 1341 O O . PHE B 1 44 ? -3.354 -10.984 6.727 1 98.38 44 PHE B O 1
ATOM 1348 N N . GLU B 1 45 ? -4.203 -9.117 5.68 1 96.75 45 GLU B N 1
ATOM 1349 C CA . GLU B 1 45 ? -5.293 -8.898 6.625 1 96.75 45 GLU B CA 1
ATOM 1350 C C . GLU B 1 45 ? -4.781 -8.883 8.062 1 96.75 45 GLU B C 1
ATOM 1352 O O . GLU B 1 45 ? -5.359 -9.539 8.938 1 96.75 45 GLU B O 1
ATOM 1357 N N . GLY B 1 46 ? -3.641 -8.195 8.227 1 97.06 46 GLY B N 1
ATOM 1358 C CA . GLY B 1 46 ? -3.119 -7.965 9.562 1 97.06 46 GLY B CA 1
ATOM 1359 C C . GLY B 1 46 ? -2.082 -8.992 9.984 1 97.06 46 GLY B C 1
ATOM 1360 O O . GLY B 1 46 ? -1.367 -8.789 10.969 1 97.06 46 GLY B O 1
ATOM 1361 N N . THR B 1 47 ? -1.933 -10.094 9.266 1 97.44 47 THR B N 1
ATOM 1362 C CA . THR B 1 47 ? -0.958 -11.125 9.586 1 97.44 47 THR B CA 1
ATOM 1363 C C . THR B 1 47 ? 0.346 -10.898 8.828 1 97.44 47 THR B C 1
ATOM 1365 O O . THR B 1 47 ? 0.351 -10.82 7.598 1 97.44 47 THR B O 1
ATOM 1368 N N . GLN B 1 48 ? 1.394 -10.852 9.539 1 97.81 48 GLN B N 1
ATOM 1369 C CA . GLN B 1 48 ? 2.68 -10.539 8.93 1 97.81 48 GLN B CA 1
ATOM 1370 C C . GLN B 1 48 ? 3.477 -11.805 8.633 1 97.81 48 GLN B C 1
ATOM 1372 O O . GLN B 1 48 ? 3.506 -12.727 9.453 1 97.81 48 GLN B O 1
ATOM 1377 N N . LEU B 1 49 ? 4.113 -11.789 7.492 1 98.56 49 LEU B N 1
ATOM 1378 C CA . LEU B 1 49 ? 4.953 -12.883 7.023 1 98.56 49 LEU B CA 1
ATOM 1379 C C . LEU B 1 49 ? 6.238 -12.352 6.395 1 98.56 49 LEU B C 1
ATOM 1381 O O . LEU B 1 49 ? 6.25 -11.25 5.836 1 98.56 49 LEU B O 1
ATOM 1385 N N . GLN B 1 50 ? 7.227 -13.109 6.516 1 98.25 50 GLN B N 1
ATOM 1386 C CA . GLN B 1 50 ? 8.5 -12.742 5.898 1 98.25 50 GLN B CA 1
ATOM 1387 C C . GLN B 1 50 ? 9.078 -13.914 5.102 1 98.25 50 GLN B C 1
ATOM 1389 O O . GLN B 1 50 ? 9.062 -15.055 5.566 1 98.25 50 GLN B O 1
ATOM 1394 N N . GLY B 1 51 ? 9.57 -13.547 3.912 1 98.56 51 GLY B N 1
ATOM 1395 C CA . GLY B 1 51 ? 10.203 -14.547 3.068 1 98.56 51 GLY B CA 1
ATOM 1396 C C . GLY B 1 51 ? 9.227 -15.258 2.15 1 98.56 51 GLY B C 1
ATOM 1397 O O . GLY B 1 51 ? 8.078 -15.492 2.523 1 98.56 51 GLY B O 1
ATOM 1398 N N . SER B 1 52 ? 9.773 -15.586 1.015 1 98.56 52 SER B N 1
ATOM 1399 C CA . SER B 1 52 ? 8.906 -16.125 -0.021 1 98.56 52 SER B CA 1
ATOM 1400 C C . SER B 1 52 ? 8.266 -17.438 0.427 1 98.56 52 SER B C 1
ATOM 1402 O O . SER B 1 52 ? 7.125 -17.734 0.062 1 98.56 52 SER B O 1
ATOM 1404 N N . VAL B 1 53 ? 8.922 -18.25 1.177 1 98.38 53 VAL B N 1
ATOM 1405 C CA . VAL B 1 53 ? 8.398 -19.547 1.591 1 98.38 53 VAL B CA 1
ATOM 1406 C C . VAL B 1 53 ? 7.133 -19.359 2.422 1 98.38 53 VAL B C 1
ATOM 1408 O O . VAL B 1 53 ? 6.082 -19.922 2.105 1 98.38 53 VAL B O 1
ATOM 1411 N N . LYS B 1 54 ? 7.164 -18.594 3.523 1 98.5 54 LYS B N 1
ATOM 1412 C CA . LYS B 1 54 ? 6.008 -18.344 4.379 1 98.5 54 LYS B CA 1
ATOM 1413 C C . LYS B 1 54 ? 4.902 -17.609 3.615 1 98.5 54 LYS B C 1
ATOM 1415 O O . LYS B 1 54 ? 3.717 -17.891 3.814 1 98.5 54 LYS B O 1
ATOM 1420 N N . ILE B 1 55 ? 5.293 -16.594 2.768 1 98.69 55 ILE B N 1
ATOM 1421 C CA . ILE B 1 55 ? 4.332 -15.859 1.958 1 98.69 55 ILE B CA 1
ATOM 1422 C C . ILE B 1 55 ? 3.572 -16.828 1.051 1 98.69 55 ILE B C 1
ATOM 1424 O O . ILE B 1 55 ? 2.342 -16.781 0.988 1 98.69 55 ILE B O 1
ATOM 1428 N N . MET B 1 56 ? 4.277 -17.75 0.444 1 98.12 56 MET B N 1
ATOM 1429 C CA . MET B 1 56 ? 3.648 -18.688 -0.485 1 98.12 56 MET B CA 1
ATOM 1430 C C . MET B 1 56 ? 2.785 -19.703 0.262 1 98.12 56 MET B C 1
ATOM 1432 O O . MET B 1 56 ? 1.749 -20.141 -0.245 1 98.12 56 MET B O 1
ATOM 1436 N N . GLU B 1 57 ? 3.24 -20.125 1.391 1 97.62 57 GLU B N 1
ATOM 1437 C CA . GLU B 1 57 ? 2.4 -20.984 2.217 1 97.62 57 GLU B CA 1
ATOM 1438 C C . GLU B 1 57 ? 1.042 -20.344 2.48 1 97.62 57 GLU B C 1
ATOM 1440 O O . GLU B 1 57 ? 0.006 -21 2.365 1 97.62 57 GLU B O 1
ATOM 1445 N N . LYS B 1 58 ? 1.043 -19.125 2.875 1 97.88 58 LYS B N 1
ATOM 1446 C CA . LYS B 1 58 ? -0.203 -18.391 3.1 1 97.88 58 LYS B CA 1
ATOM 1447 C C . LYS B 1 58 ? -1.031 -18.312 1.821 1 97.88 58 LYS B C 1
ATOM 1449 O O . LYS B 1 58 ? -2.219 -18.641 1.822 1 97.88 58 LYS B O 1
ATOM 1454 N N . LEU B 1 59 ? -0.442 -17.875 0.691 1 96.12 59 LEU B N 1
ATOM 1455 C CA . LEU B 1 59 ? -1.15 -17.688 -0.571 1 96.12 59 LEU B CA 1
ATOM 1456 C C . LEU B 1 59 ? -1.72 -19.016 -1.069 1 96.12 59 LEU B C 1
ATOM 1458 O O . LEU B 1 59 ? -2.824 -19.062 -1.614 1 96.12 59 LEU B O 1
ATOM 1462 N N . ASN B 1 60 ? -0.944 -20.094 -0.835 1 93.5 60 ASN B N 1
ATOM 1463 C CA . ASN B 1 60 ? -1.394 -21.422 -1.267 1 93.5 60 ASN B CA 1
ATOM 1464 C C . ASN B 1 60 ? -2.492 -21.953 -0.358 1 93.5 60 ASN B C 1
ATOM 1466 O O . ASN B 1 60 ? -3.207 -22.891 -0.731 1 93.5 60 ASN B O 1
ATOM 1470 N N . SER B 1 61 ? -2.58 -21.422 0.746 1 94.44 61 SER B N 1
ATOM 1471 C CA . SER B 1 61 ? -3.619 -21.875 1.672 1 94.44 61 SER B CA 1
ATOM 1472 C C . SER B 1 61 ? -4.977 -21.281 1.296 1 94.44 61 SER B C 1
ATOM 1474 O O . SER B 1 61 ? -6.012 -21.734 1.783 1 94.44 61 SER B O 1
ATOM 1476 N N . LEU B 1 62 ? -4.902 -20.219 0.508 1 91 62 LEU B N 1
ATOM 1477 C CA . LEU B 1 62 ? -6.145 -19.625 0.031 1 91 62 LEU B CA 1
ATOM 1478 C C . LEU B 1 62 ? -6.852 -20.547 -0.953 1 91 62 LEU B C 1
ATOM 1480 O O . LEU B 1 62 ? -6.242 -21.016 -1.914 1 91 62 LEU B O 1
ATOM 1484 N N . ARG B 1 63 ? -8.094 -21.078 -0.765 1 84.62 63 ARG B N 1
ATOM 1485 C CA . ARG B 1 63 ? -8.789 -22.125 -1.521 1 84.62 63 ARG B CA 1
ATOM 1486 C C . ARG B 1 63 ? -9.852 -21.516 -2.43 1 84.62 63 ARG B C 1
ATOM 1488 O O . ARG B 1 63 ? -10.867 -22.141 -2.723 1 84.62 63 ARG B O 1
ATOM 1495 N N . PHE B 1 64 ? -9.555 -20.312 -2.871 1 89.75 64 PHE B N 1
ATOM 1496 C CA . PHE B 1 64 ? -10.531 -19.719 -3.775 1 89.75 64 PHE B CA 1
ATOM 1497 C C . PHE B 1 64 ? -10.461 -20.359 -5.152 1 89.75 64 PHE B C 1
ATOM 1499 O O . PHE B 1 64 ? -9.375 -20.609 -5.676 1 89.75 64 PHE B O 1
ATOM 1506 N N . GLN B 1 65 ? -11.477 -20.656 -5.805 1 86.81 65 GLN B N 1
ATOM 1507 C CA . GLN B 1 65 ? -11.547 -21.25 -7.133 1 86.81 65 GLN B CA 1
ATOM 1508 C C . GLN B 1 65 ? -11.797 -20.203 -8.203 1 86.81 65 GLN B C 1
ATOM 1510 O O . GLN B 1 65 ? -11.242 -20.281 -9.305 1 86.81 65 GLN B O 1
ATOM 1515 N N . LYS B 1 66 ? -12.781 -19.344 -7.934 1 92.44 66 LYS B N 1
ATOM 1516 C CA . LYS B 1 66 ? -13.117 -18.25 -8.844 1 92.44 66 LYS B CA 1
ATOM 1517 C C . LYS B 1 66 ? -12.875 -16.891 -8.195 1 92.44 66 LYS B C 1
ATOM 1519 O O . LYS B 1 66 ? -13.328 -16.641 -7.078 1 92.44 66 LYS B O 1
ATOM 1524 N N . ILE B 1 67 ? -12.07 -16.109 -8.875 1 96.12 67 ILE B N 1
ATOM 1525 C CA . ILE B 1 67 ? -11.797 -14.766 -8.391 1 96.12 67 ILE B CA 1
ATOM 1526 C C . ILE B 1 67 ? -12.172 -13.742 -9.461 1 96.12 67 ILE B C 1
ATOM 1528 O O . ILE B 1 67 ? -11.672 -13.797 -10.586 1 96.12 67 ILE B O 1
ATOM 1532 N N . ASN B 1 68 ? -13.141 -12.883 -9.141 1 96.44 68 ASN B N 1
ATOM 1533 C CA . ASN B 1 68 ? -13.477 -11.727 -9.961 1 96.44 68 ASN B CA 1
ATOM 1534 C C . ASN B 1 68 ? -12.922 -10.438 -9.367 1 96.44 68 ASN B C 1
ATOM 1536 O O . ASN B 1 68 ? -13.328 -10.023 -8.273 1 96.44 68 ASN B O 1
ATOM 1540 N N . ARG B 1 69 ? -12 -9.875 -10.141 1 97.56 69 ARG B N 1
ATOM 1541 C CA . ARG B 1 69 ? -11.32 -8.68 -9.648 1 97.56 69 ARG B CA 1
ATOM 1542 C C . ARG B 1 69 ? -11.578 -7.488 -10.562 1 97.56 69 ARG B C 1
ATOM 1544 O O . ARG B 1 69 ? -11.492 -7.602 -11.781 1 97.56 69 ARG B O 1
ATOM 1551 N N . ILE B 1 70 ? -12.008 -6.359 -9.953 1 97.56 70 ILE B N 1
ATOM 1552 C CA . ILE B 1 70 ? -12.125 -5.086 -10.656 1 97.56 70 ILE B CA 1
ATOM 1553 C C . ILE B 1 70 ? -11.195 -4.059 -10.016 1 97.56 70 ILE B C 1
ATOM 1555 O O . ILE B 1 70 ? -11.352 -3.711 -8.844 1 97.56 70 ILE B O 1
ATOM 1559 N N . ILE B 1 71 ? -10.188 -3.662 -10.789 1 98.19 71 ILE B N 1
ATOM 1560 C CA . ILE B 1 71 ? -9.258 -2.65 -10.297 1 98.19 71 ILE B CA 1
ATOM 1561 C C . ILE B 1 71 ? -9.82 -1.257 -10.578 1 98.19 71 ILE B C 1
ATOM 1563 O O . ILE B 1 71 ? -10.117 -0.924 -11.727 1 98.19 71 ILE B O 1
ATOM 1567 N N . THR B 1 72 ? -10.062 -0.458 -9.516 1 97.44 72 THR B N 1
ATOM 1568 C CA . THR B 1 72 ? -10.617 0.881 -9.664 1 97.44 72 THR B CA 1
ATOM 1569 C C . THR B 1 72 ? -9.508 1.913 -9.852 1 97.44 72 THR B C 1
ATOM 1571 O O . THR B 1 72 ? -9.656 2.854 -10.633 1 97.44 72 THR B O 1
ATOM 1574 N N . ASP B 1 73 ? -8.383 1.808 -9.18 1 97.75 73 ASP B N 1
ATOM 1575 C CA . ASP B 1 73 ? -7.277 2.756 -9.273 1 97.75 73 ASP B CA 1
ATOM 1576 C C . ASP B 1 73 ? -5.941 2.066 -9.016 1 97.75 73 ASP B C 1
ATOM 1578 O O . ASP B 1 73 ? -5.867 1.12 -8.227 1 97.75 73 ASP B O 1
ATOM 1582 N N . VAL B 1 74 ? -4.91 2.504 -9.68 1 98.56 74 VAL B N 1
ATOM 1583 C CA . VAL B 1 74 ? -3.518 2.16 -9.422 1 98.56 74 VAL B CA 1
ATOM 1584 C C . VAL B 1 74 ? -2.678 3.432 -9.328 1 98.56 74 VAL B C 1
ATOM 1586 O O . VAL B 1 74 ? -2.602 4.199 -10.289 1 98.56 74 VAL B O 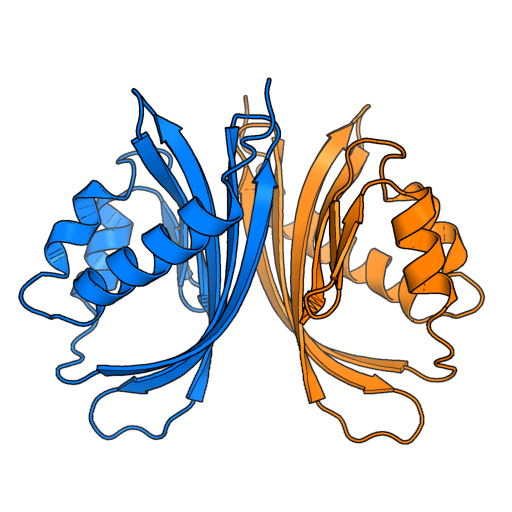1
ATOM 1589 N N . ASP B 1 75 ? -2.129 3.773 -8.148 1 98.81 75 ASP B N 1
ATOM 1590 C CA . ASP B 1 75 ? -1.206 4.887 -7.961 1 98.81 75 ASP B CA 1
ATOM 1591 C C . ASP B 1 75 ? 0.221 4.391 -7.742 1 98.81 75 ASP B C 1
ATOM 1593 O O . ASP B 1 75 ? 0.45 3.479 -6.941 1 98.81 75 ASP B O 1
ATOM 1597 N N . SER B 1 76 ? 1.171 4.945 -8.5 1 98.75 76 SER B N 1
ATOM 1598 C CA . SER B 1 76 ? 2.572 4.57 -8.344 1 98.75 76 SER B CA 1
ATOM 1599 C C . SER B 1 76 ? 3.447 5.789 -8.07 1 98.75 76 SER B C 1
ATOM 1601 O O . SER B 1 76 ? 3.141 6.891 -8.523 1 98.75 76 SER B O 1
ATOM 1603 N N . GLN B 1 77 ? 4.43 5.617 -7.336 1 98.81 77 GLN B N 1
ATOM 1604 C CA . GLN B 1 77 ? 5.484 6.602 -7.125 1 98.81 77 GLN B CA 1
ATOM 1605 C C . GLN B 1 77 ? 6.867 5.977 -7.293 1 98.81 77 GLN B C 1
ATOM 1607 O O . GLN B 1 77 ? 7.094 4.84 -6.875 1 98.81 77 GLN B O 1
ATOM 1612 N N . PRO B 1 78 ? 7.785 6.727 -7.879 1 98.44 78 PRO B N 1
ATOM 1613 C CA . PRO B 1 78 ? 9.164 6.25 -7.945 1 98.44 78 PRO B CA 1
ATOM 1614 C C . PRO B 1 78 ? 9.891 6.363 -6.605 1 98.44 78 PRO B C 1
ATOM 1616 O O . PRO B 1 78 ? 9.633 7.289 -5.832 1 98.44 78 PRO B O 1
ATOM 1619 N N . MET B 1 79 ? 10.758 5.43 -6.34 1 97.69 79 MET B N 1
ATOM 1620 C CA . MET B 1 79 ? 11.562 5.484 -5.125 1 97.69 79 MET B CA 1
ATOM 1621 C C . MET B 1 79 ? 13.023 5.785 -5.457 1 97.69 79 MET B C 1
ATOM 1623 O O . MET B 1 79 ? 13.469 5.555 -6.582 1 97.69 79 MET B O 1
ATOM 1627 N N . PHE B 1 80 ? 13.75 6.266 -4.512 1 95.81 80 PHE B N 1
ATOM 1628 C CA . PHE B 1 80 ? 15.078 6.816 -4.754 1 95.81 80 PHE B CA 1
ATOM 1629 C C . PHE B 1 80 ? 16.109 5.703 -4.93 1 95.81 80 PHE B C 1
ATOM 1631 O O . PHE B 1 80 ? 17.234 5.953 -5.363 1 95.81 80 PHE B O 1
ATOM 1638 N N . ASP B 1 81 ? 15.75 4.469 -4.652 1 94 81 ASP B N 1
ATOM 1639 C CA . ASP B 1 81 ? 16.656 3.35 -4.863 1 94 81 ASP B CA 1
ATOM 1640 C C . ASP B 1 81 ? 16.344 2.627 -6.172 1 94 81 ASP B C 1
ATOM 1642 O O . ASP B 1 81 ? 16.797 1.499 -6.387 1 94 81 ASP B O 1
ATOM 1646 N N . GLY B 1 82 ? 15.5 3.258 -6.984 1 95 82 GLY B N 1
ATOM 1647 C CA . GLY B 1 82 ? 15.125 2.674 -8.266 1 95 82 GLY B CA 1
ATOM 1648 C C . GLY B 1 82 ? 13.883 1.811 -8.188 1 95 82 GLY B C 1
ATOM 1649 O O . GLY B 1 82 ? 13.438 1.259 -9.195 1 95 82 GLY B O 1
ATOM 1650 N N . GLY B 1 83 ? 13.344 1.701 -7.031 1 97.38 83 GLY B N 1
ATOM 1651 C CA . GLY B 1 83 ? 12.133 0.917 -6.82 1 97.38 83 GLY B CA 1
ATOM 1652 C C . GLY B 1 83 ? 10.859 1.676 -7.148 1 97.38 83 GLY B C 1
ATOM 1653 O O . GLY B 1 83 ? 10.914 2.789 -7.676 1 97.38 83 GLY B O 1
ATOM 1654 N N . VAL B 1 84 ? 9.758 1.041 -6.922 1 98.69 84 VAL B N 1
ATOM 1655 C CA . VAL B 1 84 ? 8.445 1.621 -7.188 1 98.69 84 VAL B CA 1
ATOM 1656 C C . VAL B 1 84 ? 7.492 1.29 -6.043 1 98.69 84 VAL B C 1
ATOM 1658 O O . VAL B 1 84 ? 7.387 0.133 -5.629 1 98.69 84 VAL B O 1
ATOM 1661 N N . LEU B 1 85 ? 6.883 2.27 -5.477 1 98.88 85 LEU B N 1
ATOM 1662 C CA . LEU B 1 85 ? 5.75 2.111 -4.57 1 98.88 85 LEU B CA 1
ATOM 1663 C C . LEU B 1 85 ? 4.438 2.061 -5.344 1 98.88 85 LEU B C 1
ATOM 1665 O O . LEU B 1 85 ? 4.191 2.902 -6.211 1 98.88 85 LEU B O 1
ATOM 1669 N N . ILE B 1 86 ? 3.59 1.104 -5.062 1 98.94 86 ILE B N 1
ATOM 1670 C CA . ILE B 1 86 ? 2.346 0.917 -5.801 1 98.94 86 ILE B CA 1
ATOM 1671 C C . ILE B 1 86 ? 1.188 0.733 -4.824 1 98.94 86 ILE B C 1
ATOM 1673 O O . ILE B 1 86 ? 1.283 -0.053 -3.879 1 98.94 86 ILE B O 1
ATOM 1677 N N . ASN B 1 87 ? 0.116 1.412 -5.02 1 98.88 87 ASN B N 1
ATOM 1678 C CA . ASN B 1 87 ? -1.147 1.207 -4.316 1 98.88 87 ASN B CA 1
ATOM 1679 C C . ASN B 1 87 ? -2.262 0.802 -5.277 1 98.88 87 ASN B C 1
ATOM 1681 O O . ASN B 1 87 ? -2.488 1.467 -6.289 1 98.88 87 ASN B O 1
ATOM 1685 N N . VAL B 1 88 ? -2.918 -0.231 -4.965 1 98.88 88 VAL B N 1
ATOM 1686 C CA . VAL B 1 88 ? -4.008 -0.737 -5.789 1 98.88 88 VAL B CA 1
ATOM 1687 C C . VAL B 1 88 ? -5.316 -0.69 -5.004 1 98.88 88 VAL B C 1
ATOM 1689 O O . VAL B 1 88 ? -5.379 -1.144 -3.857 1 98.88 88 VAL B O 1
ATOM 1692 N N . LEU B 1 89 ? -6.312 -0.113 -5.543 1 98.19 89 LEU B N 1
ATOM 1693 C CA . LEU B 1 89 ? -7.68 -0.135 -5.031 1 98.19 89 LEU B CA 1
ATOM 1694 C C . LEU B 1 89 ? -8.602 -0.885 -5.988 1 98.19 89 LEU B C 1
ATOM 1696 O O . LEU B 1 89 ? -8.523 -0.707 -7.203 1 98.19 89 LEU B O 1
ATOM 1700 N N . GLY B 1 90 ? -9.461 -1.671 -5.398 1 97.94 90 GLY B N 1
ATOM 1701 C CA . GLY B 1 90 ? -10.391 -2.396 -6.25 1 97.94 90 GLY B CA 1
ATOM 1702 C C . GLY B 1 90 ? -11.461 -3.127 -5.469 1 97.94 90 GLY B C 1
ATOM 1703 O O . GLY B 1 90 ? -11.688 -2.842 -4.289 1 97.94 90 GLY B O 1
ATOM 1704 N N . ARG B 1 91 ? -12.211 -3.936 -6.203 1 97.88 91 ARG B N 1
ATOM 1705 C CA . ARG B 1 91 ? -13.227 -4.824 -5.648 1 97.88 91 ARG B CA 1
ATOM 1706 C C . ARG B 1 91 ? -12.922 -6.281 -5.973 1 97.88 91 ARG B C 1
ATOM 1708 O O . ARG B 1 91 ? -12.477 -6.598 -7.078 1 97.88 91 ARG B O 1
ATOM 1715 N N . LEU B 1 92 ? -13.141 -7.078 -5.008 1 96.94 92 LEU B N 1
ATOM 1716 C CA . LEU B 1 92 ? -12.781 -8.492 -5.102 1 96.94 92 LEU B CA 1
ATOM 1717 C C . LEU B 1 92 ? -13.969 -9.375 -4.754 1 96.94 92 LEU B C 1
ATOM 1719 O O . LEU B 1 92 ? -14.633 -9.172 -3.734 1 96.94 92 LEU B O 1
ATOM 1723 N N . GLN B 1 93 ? -14.344 -10.219 -5.664 1 97.19 93 GLN B N 1
ATOM 1724 C CA . GLN B 1 93 ? -15.336 -11.266 -5.426 1 97.19 93 GLN B CA 1
ATOM 1725 C C . GLN B 1 93 ? -14.711 -12.656 -5.547 1 97.19 93 GLN B C 1
ATOM 1727 O O . GLN B 1 93 ? -14.148 -13 -6.59 1 97.19 93 GLN B O 1
ATOM 1732 N N . THR B 1 94 ? -14.727 -13.375 -4.441 1 95.06 94 THR B N 1
ATOM 1733 C CA . THR B 1 94 ? -14.195 -14.727 -4.453 1 95.06 94 THR B CA 1
ATOM 1734 C C . THR B 1 94 ? -15.312 -15.758 -4.324 1 95.06 94 THR B C 1
ATOM 1736 O O . THR B 1 94 ? -16.188 -15.625 -3.463 1 95.06 94 THR B O 1
ATOM 1739 N N . ASP B 1 95 ? -15.305 -16.656 -5.246 1 95.5 95 ASP B N 1
ATOM 1740 C CA . ASP B 1 95 ? -16.281 -17.734 -5.246 1 95.5 95 ASP B CA 1
ATOM 1741 C C . ASP B 1 95 ? -17.703 -17.188 -5.125 1 95.5 95 ASP B C 1
ATOM 1743 O O . ASP B 1 95 ? -18.141 -16.391 -5.957 1 95.5 95 ASP B O 1
ATOM 1747 N N . GLU B 1 96 ? -18.453 -17.562 -4.027 1 91.94 96 GLU B N 1
ATOM 1748 C CA . GLU B 1 96 ? -19.844 -17.156 -3.926 1 91.94 96 GLU B CA 1
ATOM 1749 C C . GLU B 1 96 ? -20.031 -16.016 -2.928 1 91.94 96 GLU B C 1
ATOM 1751 O O . GLU B 1 96 ? -21.156 -15.695 -2.531 1 91.94 96 GLU B O 1
ATOM 1756 N N . ASP B 1 97 ? -18.906 -15.477 -2.65 1 92.56 97 ASP B N 1
ATOM 1757 C CA . ASP B 1 97 ? -18.969 -14.375 -1.695 1 92.56 97 ASP B CA 1
ATOM 1758 C C . ASP B 1 97 ? -19.438 -13.086 -2.373 1 92.56 97 ASP B C 1
ATOM 1760 O O . ASP B 1 97 ? -19.484 -13.008 -3.602 1 92.56 97 ASP B O 1
ATOM 1764 N N . LEU B 1 98 ? -19.844 -12.133 -1.534 1 94.25 98 LEU B N 1
ATOM 1765 C CA . LEU B 1 98 ? -20.156 -10.805 -2.041 1 94.25 98 LEU B CA 1
ATOM 1766 C C . LEU B 1 98 ? -18.875 -10.039 -2.398 1 94.25 98 LEU B C 1
ATOM 1768 O O . LEU B 1 98 ? -17.812 -10.289 -1.824 1 94.25 98 LEU B O 1
ATOM 1772 N N . SER B 1 99 ? -19.016 -9.211 -3.387 1 95.88 99 SER B N 1
ATOM 1773 C CA . SER B 1 99 ? -17.906 -8.336 -3.754 1 95.88 99 SER B CA 1
ATOM 1774 C C . SER B 1 99 ? -17.578 -7.367 -2.623 1 95.88 99 SER B C 1
ATOM 1776 O O . SER B 1 99 ? -18.469 -6.805 -1.988 1 95.88 99 SER B O 1
ATOM 1778 N N . HIS B 1 100 ? -16.297 -7.234 -2.332 1 95.75 100 HIS B N 1
ATOM 1779 C CA . HIS B 1 100 ? -15.836 -6.312 -1.296 1 95.75 100 HIS B CA 1
ATOM 1780 C C . HIS B 1 100 ? -14.672 -5.465 -1.786 1 95.75 100 HIS B C 1
ATOM 1782 O O . HIS B 1 100 ? -13.914 -5.891 -2.664 1 95.75 100 HIS B O 1
ATOM 1788 N N . ALA B 1 101 ? -14.562 -4.344 -1.222 1 96.25 101 ALA B N 1
ATOM 1789 C CA . ALA B 1 101 ? -13.438 -3.471 -1.538 1 96.25 101 ALA B CA 1
ATOM 1790 C C . ALA B 1 101 ? -12.133 -4.035 -0.983 1 96.25 101 ALA B C 1
ATOM 1792 O O . ALA B 1 101 ? -12.125 -4.656 0.082 1 96.25 101 ALA B O 1
ATOM 1793 N N . TYR B 1 102 ? -11.062 -3.912 -1.695 1 97.69 102 TYR B N 1
ATOM 1794 C CA . TYR B 1 102 ? -9.742 -4.281 -1.194 1 97.69 102 TYR B CA 1
ATOM 1795 C C . TYR B 1 102 ? -8.703 -3.225 -1.555 1 97.69 102 TYR B C 1
ATOM 1797 O O . TYR B 1 102 ? -8.922 -2.42 -2.463 1 97.69 102 TYR B O 1
ATOM 1805 N N . VAL B 1 103 ? -7.672 -3.152 -0.808 1 98.5 103 VAL B N 1
ATOM 1806 C CA . VAL B 1 103 ? -6.488 -2.336 -1.058 1 98.5 103 VAL B CA 1
ATOM 1807 C C . VAL B 1 103 ? -5.23 -3.195 -0.941 1 98.5 103 VAL B C 1
ATOM 1809 O O . VAL B 1 103 ? -5.129 -4.039 -0.047 1 98.5 103 VAL B O 1
ATOM 1812 N N . GLN B 1 104 ? -4.32 -3.021 -1.83 1 98.81 104 GLN B N 1
ATOM 1813 C CA . GLN B 1 104 ? -3.037 -3.709 -1.749 1 98.81 104 GLN B CA 1
ATOM 1814 C C . GLN B 1 104 ? -1.888 -2.771 -2.107 1 98.81 104 GLN B C 1
ATOM 1816 O O . GLN B 1 104 ? -1.96 -2.043 -3.1 1 98.81 104 GLN B O 1
ATOM 1821 N N . THR B 1 105 ? -0.85 -2.754 -1.296 1 98.94 105 THR B N 1
ATOM 1822 C CA . THR B 1 105 ? 0.326 -1.915 -1.496 1 98.94 105 THR B CA 1
ATOM 1823 C C . THR B 1 105 ? 1.56 -2.77 -1.771 1 98.94 105 THR B C 1
ATOM 1825 O O . THR B 1 105 ? 1.807 -3.756 -1.072 1 98.94 105 THR B O 1
ATOM 1828 N N . PHE B 1 106 ? 2.303 -2.393 -2.764 1 98.94 106 PHE B N 1
ATOM 1829 C CA . PHE B 1 106 ? 3.549 -3.074 -3.098 1 98.94 106 PHE B CA 1
ATOM 1830 C C . PHE B 1 106 ? 4.719 -2.1 -3.076 1 98.94 106 PHE B C 1
ATOM 1832 O O . PHE B 1 106 ? 4.582 -0.945 -3.484 1 98.94 106 PHE B O 1
ATOM 1839 N N . VAL B 1 107 ? 5.828 -2.572 -2.627 1 98.88 107 VAL B N 1
ATOM 1840 C CA . VAL B 1 107 ? 7.102 -1.931 -2.926 1 98.88 107 VAL B CA 1
ATOM 1841 C C . VAL B 1 107 ? 7.969 -2.867 -3.766 1 98.88 107 VAL B C 1
ATOM 1843 O O . VAL B 1 107 ? 8.336 -3.953 -3.314 1 98.88 107 VAL B O 1
ATOM 1846 N N . LEU B 1 108 ? 8.234 -2.428 -4.98 1 98.69 108 LEU B N 1
ATOM 1847 C CA . LEU B 1 108 ? 9.125 -3.166 -5.871 1 98.69 108 LEU B CA 1
ATOM 1848 C C . LEU B 1 108 ? 10.57 -2.707 -5.703 1 98.69 108 LEU B C 1
ATOM 1850 O O . LEU B 1 108 ? 10.852 -1.506 -5.715 1 98.69 108 LEU B O 1
ATOM 1854 N N . LYS B 1 109 ? 11.461 -3.641 -5.586 1 98 109 LYS B N 1
ATOM 1855 C CA . LYS B 1 109 ? 12.898 -3.389 -5.461 1 98 109 LYS B CA 1
ATOM 1856 C C . LYS B 1 109 ? 13.656 -3.938 -6.664 1 98 109 LYS B C 1
ATOM 1858 O O . LYS B 1 109 ? 13.445 -5.082 -7.07 1 98 109 LYS B O 1
ATOM 1863 N N . PRO B 1 110 ? 14.492 -3.057 -7.223 1 96.31 110 PRO B N 1
ATOM 1864 C CA . PRO B 1 110 ? 15.258 -3.553 -8.367 1 96.31 110 PRO B CA 1
ATOM 1865 C C . PRO B 1 110 ? 16.25 -4.645 -7.98 1 96.31 110 PRO B C 1
ATOM 1867 O O . PRO B 1 110 ? 16.844 -4.59 -6.898 1 96.31 110 PRO B O 1
ATOM 1870 N N . ILE B 1 111 ? 16.359 -5.664 -8.82 1 93.81 111 ILE B N 1
ATOM 1871 C CA . ILE B 1 111 ? 17.344 -6.734 -8.656 1 93.81 111 ILE B CA 1
ATOM 1872 C C . ILE B 1 111 ? 17.766 -7.262 -10.023 1 93.81 111 ILE B C 1
ATOM 1874 O O . ILE B 1 111 ? 16.922 -7.699 -10.812 1 93.81 111 ILE B O 1
ATOM 1878 N N . GLU B 1 112 ? 19.062 -7.254 -10.336 1 89.81 112 GLU B N 1
ATOM 1879 C CA . GLU B 1 112 ? 19.656 -7.816 -11.539 1 89.81 112 GLU B CA 1
ATOM 1880 C C . GLU B 1 112 ? 18.828 -7.48 -12.773 1 89.81 112 GLU B C 1
ATOM 1882 O O . GLU B 1 112 ? 18.469 -8.367 -13.547 1 89.81 112 GLU B O 1
ATOM 1887 N N . GLY B 1 113 ? 18.422 -6.25 -13.008 1 88 113 GLY B N 1
ATOM 1888 C CA . GLY B 1 113 ? 17.688 -5.801 -14.188 1 88 113 GLY B CA 1
ATOM 1889 C C . GLY B 1 113 ? 16.203 -6.043 -14.102 1 88 113 GLY B C 1
ATOM 1890 O O . GLY B 1 113 ? 15.484 -5.883 -15.094 1 88 113 GLY B O 1
ATOM 1891 N N . SER B 1 114 ? 15.656 -6.535 -13.078 1 94.56 114 SER B N 1
ATOM 1892 C CA . SER B 1 114 ? 14.234 -6.754 -12.812 1 94.56 114 SER B CA 1
ATOM 1893 C C . SER B 1 114 ? 13.844 -6.234 -11.43 1 94.56 114 SER B C 1
ATOM 1895 O O . SER B 1 114 ? 14.469 -5.301 -10.914 1 94.56 114 SER B O 1
ATOM 1897 N N . PHE B 1 115 ? 12.703 -6.707 -10.992 1 97.69 115 PHE B N 1
ATOM 1898 C CA . PHE B 1 115 ? 12.211 -6.297 -9.68 1 97.69 115 PHE B CA 1
ATOM 1899 C C . PHE B 1 115 ? 11.711 -7.5 -8.891 1 97.69 115 PHE B C 1
ATOM 1901 O O . PHE B 1 115 ? 11.32 -8.516 -9.469 1 97.69 115 PHE B O 1
ATOM 1908 N N . PHE B 1 116 ? 11.797 -7.41 -7.672 1 98.44 116 PHE B N 1
ATOM 1909 C CA . PHE B 1 116 ? 11.055 -8.312 -6.801 1 98.44 116 PHE B CA 1
ATOM 1910 C C . PHE B 1 116 ? 10.195 -7.523 -5.816 1 98.44 116 PHE B C 1
ATOM 1912 O O . PHE B 1 116 ? 10.406 -6.328 -5.617 1 98.44 116 PHE B O 1
ATOM 1919 N N . VAL B 1 117 ? 9.18 -8.211 -5.281 1 98.81 117 VAL B N 1
ATOM 1920 C CA . VAL B 1 117 ? 8.305 -7.594 -4.289 1 98.81 117 VAL B CA 1
ATOM 1921 C C . VAL B 1 117 ? 8.984 -7.613 -2.92 1 98.81 117 VAL B C 1
ATOM 1923 O O . VAL B 1 117 ? 9.125 -8.68 -2.309 1 98.81 117 VAL B O 1
ATOM 1926 N N . GLN B 1 118 ? 9.383 -6.465 -2.451 1 98.69 118 GLN B N 1
ATOM 1927 C CA . GLN B 1 118 ? 9.992 -6.398 -1.128 1 98.69 118 GLN B CA 1
ATOM 1928 C C . GLN B 1 118 ? 8.938 -6.219 -0.042 1 98.69 118 GLN B C 1
ATOM 1930 O O . GLN B 1 118 ? 9.086 -6.73 1.068 1 98.69 118 GLN B O 1
ATOM 1935 N N . HIS B 1 119 ? 7.883 -5.488 -0.294 1 98.94 119 HIS B N 1
ATOM 1936 C CA . HIS B 1 119 ? 6.773 -5.293 0.632 1 98.94 119 HIS B CA 1
ATOM 1937 C C . HIS B 1 119 ? 5.434 -5.523 -0.058 1 98.94 119 HIS B C 1
ATOM 1939 O O . HIS B 1 119 ? 5.242 -5.113 -1.205 1 98.94 119 HIS B O 1
ATOM 1945 N N . ASP B 1 120 ? 4.574 -6.195 0.586 1 98.94 120 ASP B N 1
ATOM 1946 C CA . ASP B 1 120 ? 3.219 -6.516 0.15 1 98.94 120 ASP B CA 1
ATOM 1947 C C . ASP B 1 120 ? 2.232 -6.43 1.312 1 98.94 120 ASP B C 1
ATOM 1949 O O . ASP B 1 120 ? 2.287 -7.234 2.244 1 98.94 120 ASP B O 1
ATOM 1953 N N . ILE B 1 121 ? 1.326 -5.441 1.291 1 98.94 121 ILE B N 1
ATOM 1954 C CA . ILE B 1 121 ? 0.319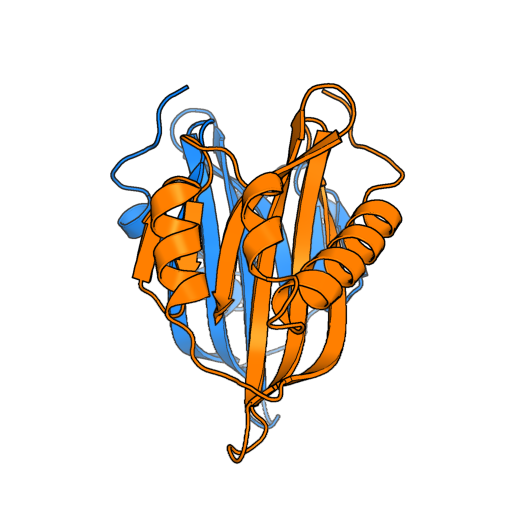 -5.305 2.338 1 98.94 121 ILE B CA 1
ATOM 1955 C C . ILE B 1 121 ? -1.077 -5.375 1.723 1 98.94 121 ILE B C 1
ATOM 1957 O O . ILE B 1 121 ? -1.427 -4.559 0.865 1 98.94 121 ILE B O 1
ATOM 1961 N N . PHE B 1 122 ? -1.886 -6.355 2.117 1 98.69 122 PHE B N 1
ATOM 1962 C CA . PHE B 1 122 ? -3.217 -6.598 1.572 1 98.69 122 PHE B CA 1
ATOM 1963 C C . PHE B 1 122 ? -4.281 -6.434 2.65 1 98.69 122 PHE B C 1
ATOM 1965 O O . PHE B 1 122 ? -4.164 -7 3.738 1 98.69 122 PHE B O 1
ATOM 1972 N N . ARG B 1 123 ? -5.277 -5.555 2.365 1 97.31 123 ARG B N 1
ATOM 1973 C CA . ARG B 1 123 ? -6.516 -5.426 3.129 1 97.31 123 ARG B CA 1
ATOM 1974 C C . ARG B 1 123 ? -7.727 -5.426 2.205 1 97.31 123 ARG B C 1
ATOM 1976 O O . ARG B 1 123 ? -7.672 -4.895 1.096 1 97.31 123 ARG B O 1
#

Solvent-accessible surface area (backbone atoms only — not comparable to full-atom values): 12768 Å² total; per-residue (Å²): 111,57,62,42,88,56,28,55,61,50,40,55,52,47,52,53,51,50,48,60,28,59,55,31,76,93,38,31,73,62,54,45,76,40,34,37,67,70,72,13,37,36,28,56,73,82,46,75,36,61,10,22,65,54,45,42,53,55,60,66,63,55,82,68,78,41,62,49,75,46,79,76,47,77,50,54,43,55,29,57,78,44,19,30,40,32,40,38,36,30,36,42,23,47,62,90,50,72,71,38,76,36,39,37,37,38,31,35,36,61,49,97,94,43,66,31,39,37,36,36,40,38,76,106,60,61,40,88,56,27,55,62,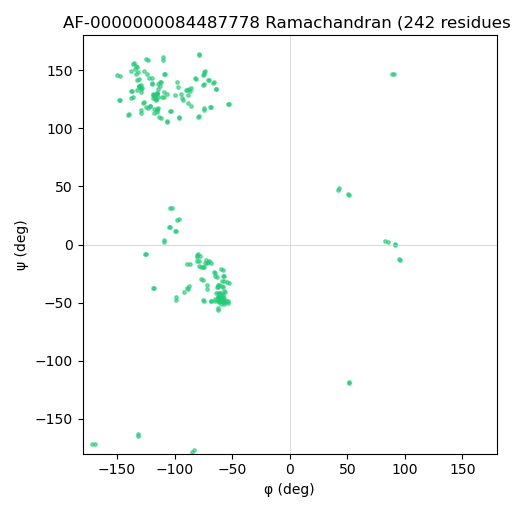50,42,55,51,47,53,54,50,51,49,60,28,58,56,31,76,92,38,32,74,59,53,46,76,39,32,36,68,71,72,12,38,36,29,57,73,85,45,75,38,59,10,22,65,54,44,43,53,55,61,67,64,56,83,68,79,42,61,49,76,46,80,75,48,75,51,53,44,56,28,56,78,43,19,30,38,32,41,37,34,30,38,41,24,46,61,91,48,72,71,38,78,38,38,39,37,37,32,35,35,61,49,97,93,44,65,31,38,36,35,37,41,39,76

Nearest PDB structures (foldseek):
  1ar0-assembly1_B  TM=9.563E-01  e=2.337E-12  Rattus norvegicus
  1jb5-assembly1_B  TM=9.572E-01  e=6.150E-12  Rattus norvegicus
  1ask-assembly1_B  TM=9.576E-01  e=5.185E-12  Rattus norvegicus
  1gy6-assembly1_B  TM=9.496E-01  e=4.129E-12  Rattus norvegicus
  1jb2-assembly1_B  TM=9.545E-01  e=1.289E-11  Rattus norvegicus

InterPro domains:
  IPR002075 Nuclear transport factor 2 domain [PF02136] (10-123)
  IPR018222 Nuclear transport factor 2, eukaryote [PS50177] (10-123)
  IPR018222 Nuclear transport factor 2, eukaryote [cd00780] (6-123)
  IPR032710 NTF2-like domain superfamily [SSF54427] (4-123)
  IPR045875 Nuclear transport factor 2 [PTHR12612] (4-123)

pLDDT: mean 96.31, std 4.73, range [54.66, 98.94]

Organism: NCBI:txid1629725

Radius of gyration: 17.89 Å; Cα contacts (8 Å, |Δi|>4): 520; chains: 2; bounding box: 43×49×34 Å

Foldseek 3Di:
DDFDPCQVVQQVVVVVVQCVQLQALVRVLVLLVQAAQAQAWEADPNDIDGGSVRVSVVSNVDPFDGKDKDWDDKDWDTDHQRKIKIKTWTWIDTDPDDIDIKIKIFIWHDDPNGTHTRYIYID/DDWDPCQVVQQVVVVVVQCVQLQALVRVLVLLVQAAQAQAWEAAPNDIDGGSVRVSVVSNVDPFDGKDKDWPDKDWGTDHQRKIKIKTWTWIDTDPDDIDIKIKIFIWHDDPNRTHTRYIYID

Secondary structure (DSSP, 8-state):
-PPPTTHHHHHHHHHHHHHHHHT-TTTGGGGGGGB-TTT-EEEETTEEEESHHHHHHHHHH---S-EEEEEEEEEEEE-TTS-EEEEEEEEEEETTSPPEEEEEEEEEEEETTEEEEEEEEE-/-PPPTTHHHHHHHHHHHHHHHHT-TTTGGGGGGGB-TTT-EEEETTEEEESHHHHHHHHHH---S-EEEEEEEEEEEE-TTS-EEEEEEEEEEETTSPPEEEEEEEEEEEETTEEEEEEEEE-